Protein 5COG (pdb70)

Sequence (337 aa):
EYTSKKELKEEIEKKYEKYDAEFETISESQKDEKVETVDRTPSENLSYQLGWVNLLLEWEAKEIAGYNVETPAPGYKWNNLGGLYQSFYKKYGIYSIKEQRAKLREAVNEVYKWISTLSDDELFQAGNRKWATTKAMWPVYKWIHINTVAPFTNNFRGKIRKWKRLVPEREYTSKKELKEEIEKKYEKYDAEFETISESQKDEKVETVDRTPSENLSYQLGWVNLLLEWEAKEIAGYNVETPAPGYKWNNLGGLYQSFYKKYGIYSIKEQRAKLREAVNEVYKWISTLSDDELFQAGNRKWATTKAMWPVYKWIHINTVAPFTNNFRGKIRKWKRLVPE

Foldseek 3Di:
DDDDLVRLLVLLVVLQVLLLVLCPPPDLVQQAPDFPPQPGGNLLLLLQLLLLLVQLVVQVVQVVVPHDQDPPHVVDDPVPVVVSSVVSCVVRVVDTSVRSSVSSVVSSVVVSVVSVPDDPCQQQFPPNTPVQPVPPGDHNSVSVCVSGNVSSNVVSVSSVVCVVGPDD/DDDDDLVRLLVLLCVLQVLLLVLCPPPDLVQQAPDFPPQPGGVLLLLLLLLLLLVLLVVLVVQVVVPHDQDPPHVPDDPVPVVVVSVVSCVVRVVDTSVRSSVSNVVSSVVVSVVSVPDDPCQQHWPDNGPVQPVPPGDHNSVSVCVSGSVSSNVSSVSSVVCVVGDDD

Secondary structure (DSSP, 8-state):
----HHHHHHHHHHHHHHHHHGGGG--GGGTTPPPTT----HHHHHHHHHHHHHHHHHHHHHHHTT----SSBTTB-GGGHHHHHHHHHHHHTTS-HHHHHHHHHHHHHHHHHHHHHS-HHHHHSSSS-TGGGGSTT--HHHHHHHHTHHHHHHHHHHHHHHHHH---/-----HHHHHHHHHHHHHHHHHGGGG--GGGTTPPPTT--S-HHHHHHHHHHHHHHHHHHHHHHHTT----SSBTTB-TT-HHHHHHHHHHHHTTS-HHHHHHHHHHHHHHHHHHHHHS-HHHHHSSSS-GGGGGSTT--HHHHHHHHTHHHHHHHHHHHHHHHHH---

Radius of gyration: 25.02 Å; Cα contacts (8 Å, |Δi|>4): 366; chains: 2; bounding box: 61×53×61 Å

B-factor: mean 25.14, std 12.14, range [8.67, 80.31]

CATH classification: 1.20.120.450

Nearest PDB structures (foldseek):
  5cog-assembly1_A  TM=1.006E+00  e=5.011E-26  Saccharomyces cerevisiae
  5com-assembly2_B  TM=9.803E-01  e=7.498E-17  Clostridioides difficile 630
  4n6c-assembly2_B  TM=9.756E-01  e=3.715E-16  Streptococcus pneumoniae CDC1873-00
  5civ-assembly1_A  TM=9.748E-01  e=2.536E-15  Paenibacillus dendritiformis
  5cqv-assembly1_B  TM=8.056E-01  e=5.753E-11  Streptococcus agalactiae 2603V/R

Organism: Saccharomyces cerevisiae (strain ATCC 204508 / S288c) (NCBI:txid559292)

Structure (mmCIF, N/CA/C/O backbone):
data_5COG
#
_entry.id   5COG
#
_cell.length_a   146.570
_cell.length_b   38.690
_cell.length_c   67.100
_cell.angle_alpha   90.00
_cell.angle_beta   108.59
_cell.angle_gamma   90.00
#
_symmetry.space_group_name_H-M   'C 1 2 1'
#
loop_
_entity.id
_entity.type
_entity.pdbx_description
1 polymer IRC4
2 non-polymer 'PHOSPHATE ION'
3 non-polymer 'CHLORIDE ION'
4 non-polymer 'POTASSIUM ION'
5 water water
#
loop_
_atom_site.group_PDB
_atom_site.id
_atom_site.type_symbol
_atom_site.label_atom_id
_atom_site.label_alt_id
_atom_site.label_comp_id
_atom_site.label_asym_id
_atom_site.label_entity_id
_atom_site.label_seq_id
_atom_site.pdbx_PDB_ins_code
_atom_site.Cartn_x
_atom_site.Cartn_y
_atom_site.Cartn_z
_atom_site.occupancy
_atom_site.B_iso_or_equiv
_atom_site.auth_seq_id
_atom_site.auth_comp_id
_atom_site.auth_asym_id
_atom_site.auth_atom_id
_atom_site.pdbx_PDB_model_num
ATOM 1 N N . GLU A 1 15 ? 162.737 0.124 19.106 1.00 36.65 3 GLU A N 1
ATOM 2 C CA . GLU A 1 15 ? 163.748 0.955 19.761 1.00 38.16 3 GLU A CA 1
ATOM 3 C C . GLU A 1 15 ? 163.647 0.900 21.293 1.00 31.29 3 GLU A C 1
ATOM 4 O O . GLU A 1 15 ? 162.642 1.296 21.878 1.00 32.20 3 GLU A O 1
ATOM 10 N N . TYR A 1 16 ? 164.700 0.401 21.939 1.00 27.70 4 TYR A N 1
ATOM 11 C CA . TYR A 1 16 ? 164.738 0.326 23.398 1.00 22.87 4 TYR A CA 1
ATOM 12 C C . TYR A 1 16 ? 166.046 0.883 23.959 1.00 30.74 4 TYR A C 1
ATOM 13 O O . TYR A 1 16 ? 167.116 0.607 23.424 1.00 39.62 4 TYR A O 1
ATOM 22 N N . THR A 1 17 ? 165.952 1.649 25.043 1.00 35.65 5 THR A N 1
ATOM 23 C CA . THR A 1 17 ? 167.123 2.299 25.638 1.00 36.78 5 THR A CA 1
ATOM 24 C C . THR A 1 17 ? 167.634 1.591 26.895 1.00 37.88 5 THR A C 1
ATOM 25 O O . THR A 1 17 ? 168.785 1.786 27.297 1.00 38.17 5 THR A O 1
ATOM 29 N N . SER A 1 18 ? 166.787 0.778 27.521 1.00 23.73 6 SER A N 1
ATOM 30 C CA . SER A 1 18 ? 167.152 0.147 28.789 1.00 17.51 6 SER A CA 1
ATOM 31 C C . SER A 1 18 ? 166.457 -1.184 29.045 1.00 18.17 6 SER A C 1
ATOM 32 O O . SER A 1 18 ? 165.422 -1.481 28.439 1.00 19.82 6 SER A O 1
ATOM 35 N N . LYS A 1 19 ? 167.026 -1.982 29.950 1.00 21.86 7 LYS A N 1
ATOM 36 C CA . LYS A 1 19 ? 166.397 -3.244 30.352 1.00 19.58 7 LYS A CA 1
ATOM 37 C C . LYS A 1 19 ? 165.012 -3.000 30.925 1.00 20.65 7 LYS A C 1
ATOM 38 O O . LYS A 1 19 ? 164.060 -3.731 30.633 1.00 16.86 7 LYS A O 1
ATOM 44 N N . LYS A 1 20 ? 164.905 -1.973 31.758 1.00 18.97 8 LYS A N 1
ATOM 45 C CA . LYS A 1 20 ? 163.625 -1.640 32.377 1.00 19.42 8 LYS A CA 1
ATOM 46 C C . LYS A 1 20 ? 162.550 -1.337 31.333 1.00 25.16 8 LYS A C 1
ATOM 47 O O . LYS A 1 20 ? 161.420 -1.801 31.445 1.00 22.55 8 LYS A O 1
ATOM 53 N N . GLU A 1 21 ? 162.921 -0.580 30.308 1.00 21.90 9 GLU A N 1
ATOM 54 C CA . GLU A 1 21 ? 161.997 -0.208 29.244 1.00 19.16 9 GLU A CA 1
ATOM 55 C C . GLU A 1 21 ? 161.491 -1.428 28.482 1.00 17.12 9 GLU A C 1
ATOM 56 O O . GLU A 1 21 ? 160.305 -1.522 28.153 1.00 17.43 9 GLU A O 1
ATOM 62 N N . LEU A 1 22 ? 162.400 -2.356 28.204 1.00 16.33 10 LEU A N 1
ATOM 63 C CA . LEU A 1 22 ? 162.063 -3.577 27.477 1.00 15.00 10 LEU A CA 1
ATOM 64 C C . LEU A 1 22 ? 161.191 -4.477 28.323 1.00 17.54 10 LEU A C 1
ATOM 65 O O . LEU A 1 22 ? 160.170 -4.961 27.849 1.00 14.94 10 LEU A O 1
ATOM 70 N N . LYS A 1 23 ? 161.599 -4.705 29.568 1.00 19.85 11 LYS A N 1
ATOM 71 C CA . LYS A 1 23 ? 160.826 -5.556 30.472 1.00 19.95 11 LYS A CA 1
ATOM 72 C C . LYS A 1 23 ? 159.413 -5.005 30.664 1.00 18.32 11 LYS A C 1
ATOM 73 O O . LYS A 1 23 ? 158.435 -5.754 30.610 1.00 21.04 11 LYS A O 1
ATOM 79 N N . GLU A 1 24 ? 159.299 -3.695 30.850 1.00 17.41 12 GLU A N 1
ATOM 80 C CA . GLU A 1 24 ? 157.987 -3.092 31.070 1.00 18.14 12 GLU A CA 1
ATOM 81 C C . GLU A 1 24 ? 157.074 -3.205 29.842 1.00 20.72 12 GLU A C 1
ATOM 82 O O . GLU A 1 24 ? 155.856 -3.377 29.973 1.00 19.25 12 GLU A O 1
ATOM 88 N N . GLU A 1 25 ? 157.654 -3.115 28.649 1.00 15.42 13 GLU A N 1
ATOM 89 C CA . GLU A 1 25 ? 156.843 -3.210 27.441 1.00 15.33 13 GLU A CA 1
ATOM 90 C C . GLU A 1 25 ? 156.387 -4.654 27.238 1.00 16.91 13 GLU A C 1
ATOM 91 O O . GLU A 1 25 ? 155.248 -4.902 26.883 1.00 17.16 13 GLU A O 1
ATOM 97 N N . ILE A 1 26 ? 157.273 -5.607 27.488 1.00 17.90 14 ILE A N 1
ATOM 98 C CA . ILE A 1 26 ? 156.879 -7.007 27.435 1.00 13.85 14 ILE A CA 1
ATOM 99 C C . ILE A 1 26 ? 155.723 -7.282 28.392 1.00 14.11 14 ILE A C 1
ATOM 100 O O . ILE A 1 26 ? 154.708 -7.874 28.015 1.00 15.84 14 ILE A O 1
ATOM 105 N N . GLU A 1 27 ? 155.881 -6.847 29.633 1.00 14.64 15 GLU A N 1
ATOM 106 C CA . GLU A 1 27 ? 154.864 -7.076 30.649 1.00 14.97 15 GLU A CA 1
ATOM 107 C C . GLU A 1 27 ? 153.534 -6.430 30.254 1.00 19.24 15 GLU A C 1
ATOM 108 O O . GLU A 1 27 ? 152.466 -7.029 30.411 1.00 17.51 15 GLU A O 1
ATOM 114 N N . LYS A 1 28 ? 153.609 -5.207 29.743 1.00 18.01 16 LYS A N 1
ATOM 115 C CA . LYS A 1 28 ? 152.415 -4.484 29.335 1.00 15.41 16 LYS A CA 1
ATOM 116 C C . LYS A 1 28 ? 151.658 -5.255 28.259 1.00 15.95 16 LYS A C 1
ATOM 117 O O . LYS A 1 28 ? 150.448 -5.476 28.375 1.00 17.66 16 LYS A O 1
ATOM 123 N N . LYS A 1 29 ? 152.373 -5.683 27.220 1.00 14.35 17 LYS A N 1
ATOM 124 C CA . LYS A 1 29 ? 151.726 -6.394 26.128 1.00 19.06 17 LYS A CA 1
ATOM 125 C C . LYS A 1 29 ? 151.365 -7.822 26.536 1.00 15.87 17 LYS A C 1
ATOM 126 O O . LYS A 1 29 ? 150.308 -8.314 26.159 1.00 13.62 17 LYS A O 1
ATOM 132 N N . TYR A 1 30 ? 152.223 -8.490 27.313 1.00 13.64 18 TYR A N 1
ATOM 133 C CA . TYR A 1 30 ? 151.899 -9.852 27.741 1.00 14.26 18 TYR A CA 1
ATOM 134 C C . TYR A 1 30 ? 150.612 -9.887 28.596 1.00 13.90 18 TYR A C 1
ATOM 135 O O . TYR A 1 30 ? 149.697 -10.699 28.360 1.00 13.74 18 TYR A O 1
ATOM 144 N N . GLU A 1 31 ? 150.494 -8.986 29.566 1.00 15.15 19 GLU A N 1
ATOM 145 C CA . GLU A 1 31 ? 149.344 -9.062 30.463 1.00 15.48 19 GLU A CA 1
ATOM 146 C C . GLU A 1 31 ? 148.041 -8.765 29.712 1.00 15.92 19 GLU A C 1
ATOM 147 O O . GLU A 1 31 ? 147.001 -9.353 30.014 1.00 17.87 19 GLU A O 1
ATOM 153 N N . LYS A 1 32 ? 148.095 -7.884 28.715 1.00 15.50 20 LYS A N 1
ATOM 154 C CA . LYS A 1 32 ? 146.886 -7.589 27.947 1.00 14.63 20 LYS A CA 1
ATOM 155 C C . LYS A 1 32 ? 146.479 -8.801 27.131 1.00 18.32 20 LYS A C 1
ATOM 156 O O . LYS A 1 32 ? 145.288 -9.064 26.933 1.00 16.17 20 LYS A O 1
ATOM 162 N N . TYR A 1 33 ? 147.476 -9.553 26.682 1.00 13.64 21 TYR A N 1
ATOM 163 C CA . TYR A 1 33 ? 147.254 -10.733 25.862 1.00 15.42 21 TYR A CA 1
ATOM 164 C C . TYR A 1 33 ? 146.659 -11.858 26.693 1.00 13.28 21 TYR A C 1
ATOM 165 O O . TYR A 1 33 ? 145.601 -12.416 26.351 1.00 13.95 21 TYR A O 1
ATOM 174 N N . ASP A 1 34 ? 147.332 -12.188 27.790 1.00 13.54 22 ASP A N 1
ATOM 175 C CA . ASP A 1 34 ? 146.883 -13.272 28.651 1.00 18.16 22 ASP A CA 1
ATOM 176 C C . ASP A 1 34 ? 145.478 -13.024 29.202 1.00 15.68 22 ASP A C 1
ATOM 177 O O . ASP A 1 34 ? 144.669 -13.956 29.325 1.00 16.24 22 ASP A O 1
ATOM 182 N N . ALA A 1 35 ? 145.183 -11.763 29.514 1.00 14.61 23 ALA A N 1
ATOM 183 C CA . ALA A 1 35 ? 143.900 -11.409 30.124 1.00 16.99 23 ALA A CA 1
ATOM 184 C C . ALA A 1 35 ? 142.722 -11.772 29.221 1.00 18.48 23 ALA A C 1
ATOM 185 O O . ALA A 1 35 ? 141.635 -12.048 29.709 1.00 19.73 23 ALA A O 1
ATOM 187 N N . GLU A 1 36 ? 142.946 -11.794 27.911 1.00 17.41 24 GLU A N 1
ATOM 188 C CA . GLU A 1 36 ? 141.862 -12.108 26.979 1.00 14.15 24 GLU A CA 1
ATOM 189 C C . GLU A 1 36 ? 141.360 -13.547 27.123 1.00 14.08 24 GLU A C 1
ATOM 190 O O . GLU A 1 36 ? 140.251 -13.873 26.698 1.00 15.83 24 GLU A O 1
ATOM 196 N N . PHE A 1 37 ? 142.175 -14.424 27.700 1.00 14.71 25 PHE A N 1
ATOM 197 C CA . PHE A 1 37 ? 141.789 -15.828 27.777 1.00 13.96 25 PHE A CA 1
ATOM 198 C C . PHE A 1 37 ? 140.920 -16.156 28.991 1.00 19.77 25 PHE A C 1
ATOM 199 O O . PHE A 1 37 ? 140.420 -17.279 29.122 1.00 20.22 25 PHE A O 1
ATOM 207 N N . GLU A 1 38 ? 140.724 -15.182 29.872 1.00 22.07 26 GLU A N 1
ATOM 208 C CA . GLU A 1 38 ? 139.996 -15.414 31.117 1.00 23.97 26 GLU A CA 1
ATOM 209 C C . GLU A 1 38 ? 138.528 -15.811 30.881 1.00 25.18 26 GLU A C 1
ATOM 210 O O . GLU A 1 38 ? 137.961 -16.589 31.645 1.00 26.13 26 GLU A O 1
ATOM 216 N N . THR A 1 39 ? 137.931 -15.291 29.813 1.00 19.78 27 THR A N 1
ATOM 217 C CA . THR A 1 39 ? 136.510 -15.527 29.530 1.00 20.07 27 THR A CA 1
ATOM 218 C C . THR A 1 39 ? 136.275 -16.650 28.522 1.00 24.79 27 THR A C 1
ATOM 219 O O . THR A 1 39 ? 135.130 -16.924 28.136 1.00 24.63 27 THR A O 1
ATOM 223 N N . ILE A 1 40 ? 137.350 -17.289 28.085 1.00 23.72 28 ILE A N 1
ATOM 224 C CA . ILE A 1 40 ? 137.259 -18.354 27.099 1.00 21.76 28 ILE A CA 1
ATOM 225 C C . ILE A 1 40 ? 137.037 -19.698 27.779 1.00 24.81 28 ILE A C 1
ATOM 226 O O . ILE A 1 40 ? 137.776 -20.069 28.690 1.00 26.06 28 ILE A O 1
ATOM 231 N N . SER A 1 41 ? 136.015 -20.422 27.328 1.00 23.89 29 SER A N 1
ATOM 232 C CA . SER A 1 41 ? 135.703 -21.726 27.898 1.00 27.76 29 SER A CA 1
ATOM 233 C C . SER A 1 41 ? 136.702 -22.764 27.419 1.00 25.20 29 SER A C 1
ATOM 234 O O . SER A 1 41 ? 137.086 -22.761 26.246 1.00 25.80 29 SER A O 1
ATOM 237 N N . GLU A 1 42 ? 137.109 -23.654 28.328 1.00 24.44 30 GLU A N 1
ATOM 238 C CA . GLU A 1 42 ? 137.942 -24.789 27.974 1.00 22.47 30 GLU A CA 1
ATOM 239 C C . GLU A 1 42 ? 137.291 -25.631 26.888 1.00 25.55 30 GLU A C 1
ATOM 240 O O . GLU A 1 42 ? 137.984 -26.195 26.037 1.00 24.85 30 GLU A O 1
ATOM 246 N N . SER A 1 43 ? 135.960 -25.707 26.916 1.00 23.75 31 SER A N 1
ATOM 247 C CA . SER A 1 43 ? 135.222 -26.514 25.954 1.00 24.99 31 SER A CA 1
ATOM 248 C C . SER A 1 43 ? 135.354 -25.975 24.527 1.00 22.94 31 SER A C 1
ATOM 249 O O . SER A 1 43 ? 135.089 -26.694 23.564 1.00 28.13 31 SER A O 1
ATOM 252 N N . GLN A 1 44 ? 135.760 -24.715 24.387 1.00 21.56 32 GLN A N 1
ATOM 253 C CA . GLN A 1 44 ? 135.829 -24.102 23.066 1.00 22.71 32 GLN A CA 1
ATOM 254 C C . GLN A 1 44 ? 137.264 -23.855 22.603 1.00 23.62 32 GLN A C 1
ATOM 255 O O . GLN A 1 44 ? 137.501 -23.183 21.598 1.00 21.87 32 GLN A O 1
ATOM 261 N N . LYS A 1 45 ? 138.225 -24.437 23.311 1.00 22.52 33 LYS A N 1
ATOM 262 C CA . LYS A 1 45 ? 139.626 -24.113 23.075 1.00 19.85 33 LYS A CA 1
ATOM 263 C C . LYS A 1 45 ? 140.142 -24.539 21.698 1.00 16.68 33 LYS A C 1
ATOM 264 O O . LYS A 1 45 ? 141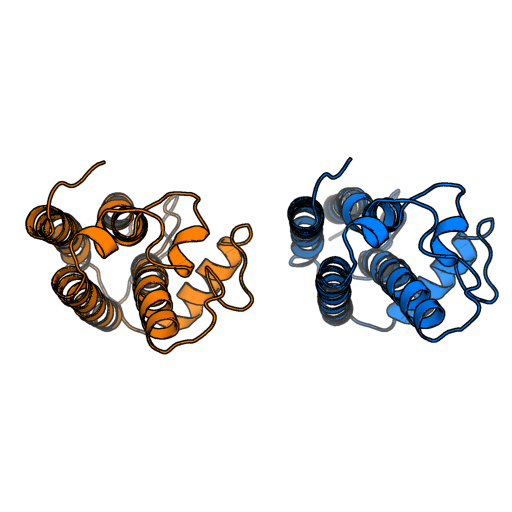.176 -24.061 21.249 1.00 18.52 33 LYS A O 1
ATOM 270 N N . ASP A 1 46 ? 139.434 -25.451 21.041 1.00 20.19 34 ASP A N 1
ATOM 271 C CA . ASP A 1 46 ? 139.879 -25.960 19.753 1.00 16.36 34 ASP A CA 1
ATOM 272 C C . ASP A 1 46 ? 138.962 -25.560 18.589 1.00 18.27 34 ASP A C 1
ATOM 273 O O . ASP A 1 46 ? 139.097 -26.075 17.477 1.00 18.53 34 ASP A O 1
ATOM 278 N N . GLU A 1 47 ? 138.048 -24.619 18.826 1.00 17.01 35 GLU A N 1
ATOM 279 C CA . GLU A 1 47 ? 137.110 -24.245 17.777 1.00 17.55 35 GLU A CA 1
ATOM 280 C C . GLU A 1 47 ? 137.810 -23.419 16.713 1.00 18.86 35 GLU A C 1
ATOM 281 O O . GLU A 1 47 ? 138.442 -22.408 17.022 1.00 16.89 35 GLU A O 1
ATOM 287 N N . LYS A 1 48 ? 137.706 -23.854 15.462 1.00 20.65 36 LYS A N 1
ATOM 288 C CA . LYS A 1 48 ? 138.222 -23.069 14.345 1.00 16.99 36 LYS A CA 1
ATOM 289 C C . LYS A 1 48 ? 137.126 -22.135 13.798 1.00 17.41 36 LYS A C 1
ATOM 290 O O . LYS A 1 48 ? 136.081 -22.581 13.295 1.00 18.26 36 LYS A O 1
ATOM 296 N N . VAL A 1 49 ? 137.385 -20.836 13.905 1.00 16.83 37 VAL A N 1
ATOM 297 C CA . VAL A 1 49 ? 136.414 -19.817 13.539 1.00 20.25 37 VAL A CA 1
ATOM 298 C C . VAL A 1 49 ? 136.783 -19.224 12.176 1.00 18.78 37 VAL A C 1
ATOM 299 O O . VAL A 1 49 ? 137.965 -19.069 11.867 1.00 16.44 37 VAL A O 1
ATOM 303 N N . GLU A 1 50 ? 135.769 -18.929 11.358 1.00 23.25 38 GLU A N 1
ATOM 304 C CA . GLU A 1 50 ? 135.974 -18.445 9.991 1.00 22.07 38 GLU A CA 1
ATOM 305 C C . GLU A 1 50 ? 136.823 -17.160 9.899 1.00 16.84 38 GLU A C 1
ATOM 306 O O . GLU A 1 50 ? 136.534 -16.148 10.548 1.00 22.75 38 GLU A O 1
ATOM 312 N N . THR A 1 51 ? 137.863 -17.241 9.067 1.00 16.42 39 THR A N 1
ATOM 313 C CA . THR A 1 51 ? 138.868 -16.191 8.804 1.00 20.26 39 THR A CA 1
ATOM 314 C C . THR A 1 51 ? 139.825 -15.927 9.965 1.00 25.89 39 THR A C 1
ATOM 315 O O . THR A 1 51 ? 140.658 -15.041 9.867 1.00 19.05 39 THR A O 1
ATOM 319 N N . VAL A 1 52 ? 139.705 -16.671 11.058 1.00 14.73 40 VAL A N 1
ATOM 320 C CA . VAL A 1 52 ? 140.671 -16.563 12.152 1.00 13.92 40 VAL A CA 1
ATOM 321 C C . VAL A 1 52 ? 141.583 -17.774 12.089 1.00 15.64 40 VAL A C 1
ATOM 322 O O . VAL A 1 52 ? 141.121 -18.900 12.261 1.00 16.67 40 VAL A O 1
ATOM 326 N N . ASP A 1 53 ? 142.873 -17.554 11.829 1.00 17.06 41 ASP A N 1
ATOM 327 C CA . ASP A 1 53 ? 143.773 -18.662 11.472 1.00 18.34 41 ASP A CA 1
ATOM 328 C C . ASP A 1 53 ? 144.037 -19.682 12.582 1.00 12.90 41 ASP A C 1
ATOM 329 O O . ASP A 1 53 ? 144.286 -20.832 12.279 1.00 16.38 41 ASP A O 1
ATOM 334 N N . ARG A 1 54 ? 143.946 -19.267 13.843 1.00 15.05 42 ARG A N 1
ATOM 335 C CA . ARG A 1 54 ? 144.217 -20.156 14.966 1.00 14.99 42 ARG A CA 1
ATOM 336 C C . ARG A 1 54 ? 143.092 -20.194 16.002 1.00 14.22 42 ARG A C 1
ATOM 337 O O . ARG A 1 54 ? 142.368 -19.218 16.201 1.00 17.49 42 ARG A O 1
ATOM 345 N N . THR A 1 55 ? 142.968 -21.346 16.646 1.00 13.38 43 THR A N 1
ATOM 346 C CA . THR A 1 55 ? 142.147 -21.537 17.831 1.00 18.28 43 THR A CA 1
ATOM 347 C C . THR A 1 55 ? 142.822 -20.889 19.032 1.00 13.47 43 THR A C 1
ATOM 348 O O . THR A 1 55 ? 144.011 -20.569 18.960 1.00 15.25 43 THR A O 1
ATOM 352 N N . PRO A 1 56 ? 142.089 -20.725 20.149 1.00 14.29 44 PRO A N 1
ATOM 353 C CA . PRO A 1 56 ? 142.734 -20.255 21.380 1.00 15.19 44 PRO A CA 1
ATOM 354 C C . PRO A 1 56 ? 143.909 -21.137 21.807 1.00 14.12 44 PRO A C 1
ATOM 355 O O . PRO A 1 56 ? 144.963 -20.599 22.156 1.00 14.27 44 PRO A O 1
ATOM 359 N N . SER A 1 57 ? 143.735 -22.455 21.779 1.00 14.05 45 SER A N 1
ATOM 360 C CA . SER A 1 57 ? 144.820 -23.370 22.130 1.00 15.07 45 SER A CA 1
ATOM 361 C C . SER A 1 57 ? 146.023 -23.227 21.191 1.00 13.95 45 SER A C 1
ATOM 362 O O . SER A 1 57 ? 147.170 -23.202 21.645 1.00 15.83 45 SER A O 1
ATOM 365 N N . GLU A 1 58 ? 145.770 -23.129 19.885 1.00 13.08 46 GLU A N 1
ATOM 366 C CA . GLU A 1 58 ? 146.850 -22.926 18.916 1.00 14.37 46 GLU A CA 1
ATOM 367 C C . GLU A 1 58 ? 147.555 -21.585 19.103 1.00 16.72 46 GLU A C 1
ATOM 368 O O . GLU A 1 58 ? 148.755 -21.469 18.890 1.00 11.96 46 GLU A O 1
ATOM 374 N N . ASN A 1 59 ? 146.787 -20.576 19.494 1.00 11.11 47 ASN A N 1
ATOM 375 C CA . ASN A 1 59 ? 147.314 -19.237 19.730 1.00 10.50 47 ASN A CA 1
ATOM 376 C C . ASN A 1 59 ? 148.331 -19.265 20.859 1.00 12.59 47 ASN A C 1
ATOM 377 O O . ASN A 1 59 ? 149.450 -18.779 20.724 1.00 12.90 47 ASN A O 1
ATOM 382 N N . LEU A 1 60 ? 147.939 -19.859 21.976 1.00 15.35 48 LEU A N 1
ATOM 383 C CA . LEU A 1 60 ? 148.847 -20.028 23.093 1.00 15.56 48 LEU A CA 1
ATOM 384 C C . LEU A 1 60 ? 150.055 -20.908 22.750 1.00 10.16 48 LEU A C 1
ATOM 385 O O . LEU A 1 60 ? 151.176 -20.577 23.131 1.00 13.85 48 LEU A O 1
ATOM 390 N N . SER A 1 61 ? 149.829 -22.028 22.052 1.00 12.01 49 SER A N 1
ATOM 391 C CA . SER A 1 61 ? 150.923 -22.929 21.670 1.00 13.77 49 SER A CA 1
ATOM 392 C C . SER A 1 61 ? 151.977 -22.249 20.793 1.00 11.72 49 SER A C 1
ATOM 393 O O . SER A 1 61 ? 153.157 -22.579 20.850 1.00 12.53 49 SER A O 1
ATOM 396 N N . TYR A 1 62 ? 151.535 -21.315 19.967 1.00 13.97 50 TYR A N 1
ATOM 397 C CA . TYR A 1 62 ? 152.454 -20.520 19.163 1.00 16.12 50 TYR A CA 1
ATOM 398 C C . TYR A 1 62 ? 153.393 -19.690 20.036 1.00 13.31 50 TYR A C 1
ATOM 399 O O . TYR A 1 62 ? 154.583 -19.580 19.728 1.00 13.96 50 TYR A O 1
ATOM 408 N N . GLN A 1 63 ? 152.878 -19.099 21.114 1.00 11.13 51 GLN A N 1
ATOM 409 C CA . GLN A 1 63 ? 153.748 -18.268 21.972 1.00 13.08 51 GLN A CA 1
ATOM 410 C C . GLN A 1 63 ? 154.693 -19.149 22.756 1.00 15.95 51 GLN A C 1
ATOM 411 O O . GLN A 1 63 ? 155.874 -18.831 22.931 1.00 13.53 51 GLN A O 1
ATOM 417 N N . LEU A 1 64 ? 154.142 -20.239 23.270 1.00 14.01 52 LEU A N 1
ATOM 418 C CA . LEU A 1 64 ? 154.936 -21.208 24.013 1.00 15.72 52 LEU A CA 1
ATOM 419 C C . LEU A 1 64 ? 156.069 -21.714 23.153 1.00 13.61 52 LEU A C 1
ATOM 420 O O . LEU A 1 64 ? 157.198 -21.878 23.629 1.00 14.09 52 LEU A O 1
ATOM 425 N N . GLY A 1 65 ? 155.778 -21.956 21.879 1.00 12.51 53 GLY A N 1
ATOM 426 C CA . GLY A 1 65 ? 156.801 -22.398 20.946 1.00 14.90 53 GLY A CA 1
ATOM 427 C C . GLY A 1 65 ? 157.964 -21.424 20.808 1.00 9.69 53 GLY A C 1
ATOM 428 O O . GLY A 1 65 ? 159.103 -21.763 21.097 1.00 12.08 53 GLY A O 1
ATOM 429 N N . TRP A 1 66 ? 157.667 -20.202 20.376 1.00 11.19 54 TRP A N 1
ATOM 430 C CA . TRP A 1 66 ? 158.731 -19.238 20.117 1.00 12.93 54 TRP A CA 1
ATOM 431 C C . TRP A 1 66 ? 159.443 -18.747 21.361 1.00 10.98 54 TRP A C 1
ATOM 432 O O . TRP A 1 66 ? 160.664 -18.578 21.344 1.00 13.29 54 TRP A O 1
ATOM 443 N N . VAL A 1 67 ? 158.697 -18.483 22.429 1.00 12.70 55 VAL A N 1
ATOM 444 C CA . VAL A 1 67 ? 159.322 -17.957 23.638 1.00 11.00 55 VAL A CA 1
ATOM 445 C C . VAL A 1 67 ? 160.261 -19.025 24.204 1.00 11.37 55 VAL A C 1
ATOM 446 O O . VAL A 1 67 ? 161.416 -18.744 24.549 1.00 12.94 55 VAL A O 1
ATOM 450 N N . ASN A 1 68 ? 159.804 -20.264 24.254 1.00 11.63 56 ASN A N 1
ATOM 451 C CA . ASN A 1 68 ? 160.693 -21.316 24.732 1.00 13.15 56 ASN A CA 1
ATOM 452 C C . ASN A 1 68 ? 161.870 -21.590 23.792 1.00 11.68 56 ASN A C 1
ATOM 453 O O . ASN A 1 68 ? 162.953 -21.955 24.249 1.00 16.57 56 ASN A O 1
ATOM 458 N N . LEU A 1 69 ? 161.672 -21.418 22.489 1.00 14.69 57 LEU A N 1
ATOM 459 C CA . LEU A 1 69 ? 162.756 -21.599 21.523 1.00 13.71 57 LEU A CA 1
ATOM 460 C C . LEU A 1 69 ? 163.829 -20.541 21.723 1.00 11.87 57 LEU A C 1
ATOM 461 O O . LEU A 1 69 ? 165.017 -20.847 21.702 1.00 16.40 57 LEU A O 1
ATOM 466 N N . LEU A 1 70 ? 163.401 -19.290 21.899 1.00 13.08 58 LEU A N 1
ATOM 467 C CA . LEU A 1 70 ? 164.323 -18.192 22.197 1.00 12.16 58 LEU A CA 1
ATOM 468 C C . LEU A 1 70 ? 165.203 -18.527 23.405 1.00 12.34 58 LEU A C 1
ATOM 469 O O . LEU A 1 70 ? 166.444 -18.434 23.349 1.00 13.87 58 LEU A O 1
ATOM 474 N N . LEU A 1 71 ? 164.558 -18.925 24.496 1.00 13.36 59 LEU A N 1
ATOM 475 C CA . LEU A 1 71 ? 165.264 -19.280 25.719 1.00 10.15 59 LEU A CA 1
ATOM 476 C C . LEU A 1 71 ? 166.198 -20.453 25.475 1.00 12.27 59 LEU A C 1
ATOM 477 O O . LEU A 1 71 ? 167.302 -20.474 26.003 1.00 15.06 59 LEU A O 1
ATOM 482 N N . GLU A 1 72 ? 165.770 -21.410 24.650 1.00 13.57 60 GLU A N 1
ATOM 483 C CA . GLU A 1 72 ? 166.591 -22.586 24.341 1.00 15.13 60 GLU A CA 1
ATOM 484 C C . GLU A 1 72 ? 167.823 -22.255 23.480 1.00 15.17 60 GLU A C 1
ATOM 485 O O . GLU A 1 72 ? 168.879 -22.886 23.624 1.00 15.95 60 GLU A O 1
ATOM 491 N N . TRP A 1 73 ? 167.703 -21.267 22.598 1.00 15.06 61 TRP A N 1
ATOM 492 C CA . TRP A 1 73 ? 168.854 -20.816 21.814 1.00 14.18 61 TRP A CA 1
ATOM 493 C C . TRP A 1 73 ? 169.942 -20.326 22.750 1.00 18.05 61 TRP A C 1
ATOM 494 O O . TRP A 1 73 ? 171.103 -20.711 22.640 1.00 16.06 61 TRP A O 1
ATOM 505 N N . GLU A 1 74 ? 169.542 -19.473 23.684 1.00 17.79 62 GLU A N 1
ATOM 506 C CA . GLU A 1 74 ? 170.471 -18.899 24.645 1.00 13.71 62 GLU A CA 1
ATOM 507 C C . GLU A 1 74 ? 171.079 -19.993 25.516 1.00 11.33 62 GLU A C 1
ATOM 508 O O . GLU A 1 74 ? 172.298 -20.058 25.675 1.00 15.30 62 GLU A O 1
ATOM 514 N N . ALA A 1 75 ? 170.225 -20.854 26.068 1.00 13.67 63 ALA A N 1
ATOM 515 C CA . ALA A 1 75 ? 170.670 -21.970 26.904 1.00 12.53 63 ALA A CA 1
ATOM 516 C C . ALA A 1 75 ? 171.710 -22.826 26.196 1.00 13.96 63 ALA A C 1
ATOM 517 O O . ALA A 1 75 ? 172.730 -23.185 26.786 1.00 20.60 63 ALA A O 1
ATOM 519 N N . LYS A 1 76 ? 171.466 -23.165 24.936 1.00 15.47 64 LYS A N 1
ATOM 520 C CA . LYS A 1 76 ? 172.419 -24.006 24.213 1.00 14.40 64 LYS A CA 1
ATOM 521 C C . LYS A 1 76 ? 173.727 -23.261 24.003 1.00 15.72 64 LYS A C 1
ATOM 522 O O . LYS A 1 76 ? 174.817 -23.825 24.201 1.00 16.64 64 LYS A O 1
ATOM 528 N N . GLU A 1 77 ? 173.635 -21.992 23.621 1.00 13.13 65 GLU A N 1
ATOM 529 C CA . GLU A 1 77 ? 174.856 -21.275 23.268 1.00 14.49 65 GLU A CA 1
ATOM 530 C C . GLU A 1 77 ? 175.763 -21.058 24.476 1.00 14.84 65 GLU A C 1
ATOM 531 O O . GLU A 1 77 ? 176.979 -21.226 24.374 1.00 15.44 65 GLU A O 1
ATOM 537 N N . ILE A 1 78 ? 175.198 -20.689 25.621 1.00 14.83 66 ILE A N 1
ATOM 538 C CA . ILE A 1 78 ? 176.061 -20.388 26.759 1.00 18.02 66 ILE A CA 1
ATOM 539 C C . ILE A 1 78 ? 176.561 -21.683 27.413 1.00 21.90 66 ILE A C 1
ATOM 540 O O . ILE A 1 78 ? 177.505 -21.653 28.201 1.00 20.21 66 ILE A O 1
ATOM 545 N N . ALA A 1 79 ? 175.945 -22.812 27.065 1.00 13.87 67 ALA A N 1
ATOM 546 C CA . ALA A 1 79 ? 176.461 -24.130 27.469 1.00 15.65 67 ALA A CA 1
ATOM 547 C C . ALA A 1 79 ? 177.515 -24.644 26.491 1.00 19.41 67 ALA A C 1
ATOM 548 O O . ALA A 1 79 ? 178.092 -25.716 26.694 1.00 21.67 67 ALA A O 1
ATOM 550 N N . GLY A 1 80 ? 177.760 -23.881 25.428 1.00 20.81 68 GLY A N 1
ATOM 551 C CA . GLY A 1 80 ? 178.797 -24.219 24.465 1.00 19.60 68 GLY A CA 1
ATOM 552 C C . GLY A 1 80 ? 178.350 -25.054 23.271 1.00 27.69 68 GLY A C 1
ATOM 553 O O . GLY A 1 80 ? 179.186 -25.577 22.537 1.00 28.72 68 GLY A O 1
ATOM 554 N N . TYR A 1 81 ? 177.038 -25.167 23.064 1.00 22.86 69 TYR A N 1
ATOM 555 C CA . TYR A 1 81 ? 176.503 -25.974 21.969 1.00 20.49 69 TYR A CA 1
ATOM 556 C C . TYR A 1 81 ? 176.249 -25.160 20.716 1.00 25.43 69 TYR A C 1
ATOM 557 O O . TYR A 1 81 ? 175.950 -23.974 20.794 1.00 23.32 69 TYR A O 1
ATOM 566 N N . ASN A 1 82 ? 176.358 -25.812 19.563 1.00 19.49 70 ASN A N 1
ATOM 567 C CA . ASN A 1 82 ? 175.875 -25.231 18.319 1.00 24.46 70 ASN A CA 1
ATOM 568 C C . ASN A 1 82 ? 174.379 -24.999 18.403 1.00 25.01 70 ASN A C 1
ATOM 569 O O . ASN A 1 82 ? 173.644 -25.828 18.949 1.00 25.83 70 ASN A O 1
ATOM 574 N N . VAL A 1 83 ? 173.923 -23.875 17.869 1.00 21.36 71 VAL A N 1
ATOM 575 C CA . VAL A 1 83 ? 172.495 -23.583 17.873 1.00 15.61 71 VAL A CA 1
ATOM 576 C C . VAL A 1 83 ? 171.951 -23.579 16.460 1.00 24.24 71 VAL A C 1
ATOM 577 O O . VAL A 1 83 ? 172.182 -22.635 15.706 1.00 29.86 71 VAL A O 1
ATOM 581 N N . GLU A 1 84 ? 171.232 -24.639 16.098 1.00 24.54 72 GLU A N 1
ATOM 582 C CA . GLU A 1 84 ? 170.535 -24.658 14.824 1.00 26.36 72 GLU A CA 1
ATOM 583 C C . GLU A 1 84 ? 169.232 -23.891 14.974 1.00 29.45 72 GLU A C 1
ATOM 584 O O . GLU A 1 84 ? 168.369 -24.273 15.762 1.00 29.56 72 GLU A O 1
ATOM 590 N N . THR A 1 85 ? 169.110 -22.791 14.237 1.00 24.76 73 THR A N 1
ATOM 591 C CA . THR A 1 85 ? 167.905 -21.978 14.273 1.00 25.93 73 THR A CA 1
ATOM 592 C C . THR A 1 85 ? 167.079 -22.235 13.025 1.00 25.44 73 THR A C 1
ATOM 593 O O . THR A 1 85 ? 167.642 -22.484 11.960 1.00 24.57 73 THR A O 1
ATOM 597 N N . PRO A 1 86 ? 165.737 -22.195 13.152 1.00 23.59 74 PRO A N 1
ATOM 598 C CA . PRO A 1 86 ? 164.985 -21.966 14.396 1.00 25.82 74 PRO A CA 1
ATOM 599 C C . PRO A 1 86 ? 165.065 -23.142 15.369 1.00 20.55 74 PRO A C 1
ATOM 600 O O . PRO A 1 86 ? 165.014 -22.957 16.587 1.00 24.23 74 PRO A O 1
ATOM 604 N N . ALA A 1 87 ? 165.207 -24.342 14.819 1.00 19.49 75 ALA A N 1
ATOM 605 C CA . ALA A 1 87 ? 165.282 -25.549 15.623 1.00 22.01 75 ALA A CA 1
ATOM 606 C C . ALA A 1 87 ? 165.914 -26.666 14.806 1.00 24.32 75 ALA A C 1
ATOM 607 O O . ALA A 1 87 ? 165.840 -26.651 13.580 1.00 28.50 75 ALA A O 1
ATOM 609 N N . PRO A 1 88 ? 166.556 -27.631 15.478 1.00 28.89 76 PRO A N 1
ATOM 610 C CA . PRO A 1 88 ? 167.098 -28.771 14.736 1.00 32.77 76 PRO A CA 1
ATOM 611 C C . PRO A 1 88 ? 166.007 -29.473 13.935 1.00 29.87 76 PRO A C 1
ATOM 612 O O . PRO A 1 88 ? 164.929 -29.747 14.463 1.00 33.69 76 PRO A O 1
ATOM 616 N N . GLY A 1 89 ? 166.276 -29.723 12.659 1.00 32.79 77 GLY A N 1
ATOM 617 C CA . GLY A 1 89 ? 165.314 -30.386 11.796 1.00 39.40 77 GLY A CA 1
ATOM 618 C C . GLY A 1 89 ? 164.335 -29.428 11.147 1.00 38.08 77 GLY A C 1
ATOM 619 O O . GLY A 1 89 ? 163.554 -29.820 10.279 1.00 39.84 77 GLY A O 1
ATOM 620 N N . TYR A 1 90 ? 164.368 -28.166 11.564 1.00 31.58 78 TYR A N 1
ATOM 621 C CA . TYR A 1 90 ? 163.462 -27.172 11.004 1.00 31.04 78 TYR A CA 1
ATOM 622 C C . TYR A 1 90 ? 164.238 -26.000 10.420 1.00 32.22 78 TYR A C 1
ATOM 623 O O . TYR A 1 90 ? 165.338 -25.685 10.863 1.00 37.78 78 TYR A O 1
ATOM 632 N N . LYS A 1 91 ? 163.650 -25.356 9.422 1.00 35.93 79 LYS A N 1
ATOM 633 C CA . LYS A 1 91 ? 164.326 -24.294 8.694 1.00 32.61 79 LYS A CA 1
ATOM 634 C C . LYS A 1 91 ? 163.470 -23.035 8.617 1.00 31.63 79 LYS A C 1
ATOM 635 O O . LYS A 1 91 ? 162.248 -23.091 8.752 1.00 29.13 79 LYS A O 1
ATOM 641 N N . TRP A 1 92 ? 164.122 -21.898 8.399 1.00 36.85 80 TRP A N 1
ATOM 642 C CA . TRP A 1 92 ? 163.434 -20.609 8.382 1.00 34.20 80 TRP A CA 1
ATOM 643 C C . TRP A 1 92 ? 162.460 -20.467 7.213 1.00 36.08 80 TRP A C 1
ATOM 644 O O . TRP A 1 92 ? 161.514 -19.682 7.286 1.00 32.46 80 TRP A O 1
ATOM 655 N N . ASN A 1 93 ? 162.681 -21.232 6.145 1.00 37.78 81 ASN A N 1
ATOM 656 C CA . ASN A 1 93 ? 161.781 -21.181 4.993 1.00 38.71 81 ASN A CA 1
ATOM 657 C C . ASN A 1 93 ? 160.587 -22.119 5.156 1.00 40.18 81 ASN A C 1
ATOM 658 O O . ASN A 1 93 ? 159.737 -22.215 4.272 1.00 42.24 81 ASN A O 1
ATOM 663 N N . ASN A 1 94 ? 160.527 -22.803 6.294 1.00 42.77 82 ASN A N 1
ATOM 664 C CA . ASN A 1 94 ? 159.438 -23.733 6.578 1.00 44.76 82 ASN A CA 1
ATOM 665 C C . ASN A 1 94 ? 158.911 -23.556 8.003 1.00 45.10 82 ASN A C 1
ATOM 666 O O . ASN A 1 94 ? 158.773 -24.522 8.756 1.00 40.39 82 ASN A O 1
ATOM 671 N N . LEU A 1 95 ? 158.616 -22.314 8.371 1.00 40.14 83 LEU A N 1
ATOM 672 C CA . LEU A 1 95 ? 158.106 -22.024 9.705 1.00 33.58 83 LEU A CA 1
ATOM 673 C C . LEU A 1 95 ? 156.757 -22.697 9.951 1.00 32.62 83 LEU A C 1
ATOM 674 O O . LEU A 1 95 ? 156.389 -22.960 11.095 1.00 31.70 83 LEU A O 1
ATOM 679 N N . GLY A 1 96 ? 156.023 -22.976 8.875 1.00 36.12 84 GLY A N 1
ATOM 680 C CA . GLY A 1 96 ? 154.764 -23.693 8.975 1.00 31.53 84 GLY A CA 1
ATOM 681 C C . GLY A 1 96 ? 154.933 -25.067 9.598 1.00 31.49 84 GLY A C 1
ATOM 682 O O . GLY A 1 96 ? 154.126 -25.492 10.431 1.00 28.68 84 GLY A O 1
ATOM 683 N N . GLY A 1 97 ? 155.987 -25.763 9.189 1.00 29.66 85 GLY A N 1
ATOM 684 C CA . GLY A 1 97 ? 156.352 -27.035 9.792 1.00 32.33 85 GLY A CA 1
ATOM 685 C C . GLY A 1 97 ? 156.765 -26.859 11.243 1.00 29.62 85 GLY A C 1
ATOM 686 O O . GLY A 1 97 ? 156.432 -27.680 12.098 1.00 29.05 85 GLY A O 1
ATOM 687 N N . LEU A 1 98 ? 157.497 -25.783 11.521 1.00 28.10 86 LEU A N 1
ATOM 688 C CA . LEU A 1 98 ? 157.879 -25.470 12.890 1.00 21.94 86 LEU A CA 1
ATOM 689 C C . LEU A 1 98 ? 156.645 -25.221 13.747 1.00 27.24 86 LEU A C 1
ATOM 690 O O . LEU A 1 98 ? 156.546 -25.725 14.870 1.00 25.34 86 LEU A O 1
ATOM 695 N N . TYR A 1 99 ? 155.697 -24.452 13.211 1.00 27.63 87 TYR A N 1
ATOM 696 C CA . TYR A 1 99 ? 154.481 -24.131 13.952 1.00 28.10 87 TYR A CA 1
ATOM 697 C C . TYR A 1 99 ? 153.736 -25.422 14.246 1.00 23.80 87 TYR A C 1
ATOM 698 O O . TYR A 1 99 ? 153.242 -25.624 15.351 1.00 28.92 87 TYR A O 1
ATOM 707 N N . GLN A 1 100 ? 153.686 -26.308 13.257 1.00 29.53 88 GLN A N 1
ATOM 708 C CA . GLN A 1 100 ? 153.020 -27.593 13.420 1.00 31.73 88 GLN A CA 1
ATOM 709 C C . GLN A 1 100 ? 153.644 -28.352 14.588 1.00 25.12 88 GLN A C 1
ATOM 710 O O . GLN A 1 100 ? 152.938 -28.998 15.357 1.00 30.30 88 GLN A O 1
ATOM 716 N N . SER A 1 101 ? 154.964 -28.245 14.739 1.00 33.52 89 SER A N 1
ATOM 717 C CA . SER A 1 101 ? 155.653 -28.882 15.862 1.00 28.15 89 SER A CA 1
ATOM 718 C C . SER A 1 101 ? 155.278 -28.202 17.179 1.00 28.43 89 SER A C 1
ATOM 719 O O . SER A 1 101 ? 155.179 -28.862 18.213 1.00 24.26 89 SER A O 1
ATOM 722 N N . PHE A 1 102 ? 155.080 -26.883 17.137 1.00 21.89 90 PHE A N 1
ATOM 723 C CA . PHE A 1 102 ? 154.548 -26.162 18.289 1.00 20.83 90 PHE A CA 1
ATOM 724 C C . PHE A 1 102 ? 153.148 -26.662 18.683 1.00 21.58 90 PHE A C 1
ATOM 725 O O . PHE A 1 102 ? 152.880 -26.926 19.856 1.00 21.51 90 PHE A O 1
ATOM 733 N N . TYR A 1 103 ? 152.243 -26.725 17.707 1.00 23.93 91 TYR A N 1
ATOM 734 C CA . TYR A 1 103 ? 150.857 -27.101 17.986 1.00 28.05 91 TYR A CA 1
ATOM 735 C C . TYR A 1 103 ? 150.827 -28.496 18.586 1.00 25.11 91 TYR A C 1
ATOM 736 O O . TYR A 1 103 ? 150.091 -28.750 19.528 1.00 26.54 91 TYR A O 1
ATOM 745 N N . LYS A 1 104 ? 151.675 -29.377 18.066 1.00 26.55 92 LYS A N 1
ATOM 746 C CA . LYS A 1 104 ? 151.714 -30.752 18.532 1.00 29.68 92 LYS A CA 1
ATOM 747 C C . LYS A 1 104 ? 152.295 -30.836 19.938 1.00 25.96 92 LYS A C 1
ATOM 748 O O . LYS A 1 104 ? 151.812 -31.598 20.778 1.00 29.92 92 LYS A O 1
ATOM 754 N N . LYS A 1 105 ? 153.331 -30.045 20.192 1.00 29.46 93 LYS A N 1
ATOM 755 C CA . LYS A 1 105 ? 154.011 -30.088 21.474 1.00 24.12 93 LYS A CA 1
ATOM 756 C C . LYS A 1 105 ? 153.196 -29.528 22.639 1.00 44.38 93 LYS A C 1
ATOM 757 O O . LYS A 1 105 ? 153.190 -30.107 23.727 1.00 40.53 93 LYS A O 1
ATOM 763 N N . TYR A 1 106 ? 152.518 -28.403 22.430 1.00 22.37 94 TYR A N 1
ATOM 764 C CA . TYR A 1 106 ? 151.868 -27.747 23.551 1.00 21.50 94 TYR A CA 1
ATOM 765 C C . TYR A 1 106 ? 150.350 -27.918 23.505 1.00 22.15 94 TYR A C 1
ATOM 766 O O . TYR A 1 106 ? 149.668 -27.601 24.471 1.00 23.61 94 TYR A O 1
ATOM 775 N N . GLY A 1 107 ? 149.840 -28.446 22.398 1.00 23.21 95 GLY A N 1
ATOM 776 C CA . GLY A 1 107 ? 148.403 -28.582 22.210 1.00 23.87 95 GLY A CA 1
ATOM 777 C C . GLY A 1 107 ? 147.718 -29.672 23.020 1.00 26.07 95 GLY A C 1
ATOM 778 O O . GLY A 1 107 ? 146.491 -29.805 22.969 1.00 28.49 95 GLY A O 1
ATOM 779 N N . ILE A 1 108 ? 148.494 -30.462 23.761 1.00 25.50 96 ILE A N 1
ATOM 780 C CA . ILE A 1 108 ? 147.918 -31.500 24.616 1.00 26.64 96 ILE A CA 1
ATOM 781 C C . ILE A 1 108 ? 147.568 -30.964 25.994 1.00 25.77 96 ILE A C 1
ATOM 782 O O . ILE A 1 108 ? 147.094 -31.714 26.852 1.00 34.45 96 ILE A O 1
ATOM 787 N N . TYR A 1 109 ? 147.819 -29.672 26.208 1.00 24.16 97 TYR A N 1
ATOM 788 C CA . TYR A 1 109 ? 147.524 -29.033 27.487 1.00 23.23 97 TYR A CA 1
ATOM 789 C C . TYR A 1 109 ? 146.286 -28.155 27.399 1.00 24.97 97 TYR A C 1
ATOM 790 O O . TYR A 1 109 ? 145.927 -27.694 26.318 1.00 23.01 97 TYR A O 1
ATOM 799 N N . SER A 1 110 ? 145.650 -27.915 28.542 1.00 22.39 98 SER A N 1
ATOM 800 C CA . SER A 1 110 ? 144.461 -27.064 28.595 1.00 24.75 98 SER A CA 1
ATOM 801 C C . SER A 1 110 ? 144.834 -25.599 28.422 1.00 26.08 98 SER A C 1
ATOM 802 O O . SER A 1 110 ? 146.011 -25.246 28.393 1.00 27.47 98 SER A O 1
ATOM 805 N N . ILE A 1 111 ? 143.832 -24.735 28.317 1.00 21.35 99 ILE A N 1
ATOM 806 C CA . ILE A 1 111 ? 144.115 -23.304 28.267 1.00 18.64 99 ILE A CA 1
ATOM 807 C C . ILE A 1 111 ? 144.785 -22.888 29.568 1.00 20.83 99 ILE A C 1
ATOM 808 O O . ILE A 1 111 ? 145.794 -22.174 29.563 1.00 18.25 99 ILE A O 1
ATOM 813 N N . LYS A 1 112 ? 144.229 -23.376 30.673 1.00 26.21 100 LYS A N 1
ATOM 814 C CA . LYS A 1 112 ? 144.736 -23.057 31.994 1.00 24.41 100 LYS A CA 1
ATOM 815 C C . LYS A 1 112 ? 146.187 -23.487 32.113 1.00 27.01 100 LYS A C 1
ATOM 816 O O . LYS A 1 112 ? 147.028 -22.733 32.603 1.00 26.20 100 LYS A O 1
ATOM 822 N N . GLU A 1 113 ? 146.479 -24.690 31.633 1.00 22.97 101 GLU A N 1
ATOM 823 C CA . GLU A 1 113 ? 147.839 -25.226 31.663 1.00 26.59 101 GLU A CA 1
ATOM 824 C C . GLU A 1 113 ? 148.772 -24.423 30.740 1.00 21.35 101 GLU A C 1
ATOM 825 O O . GLU A 1 113 ? 149.886 -24.051 31.140 1.00 25.57 101 GLU A O 1
ATOM 831 N N . GLN A 1 114 ? 148.328 -24.160 29.506 1.00 23.14 102 GLN A N 1
ATOM 832 C CA . GLN A 1 114 ? 149.168 -23.403 28.552 1.00 22.89 102 GLN A CA 1
ATOM 833 C C . GLN A 1 114 ? 149.449 -21.965 29.062 1.00 20.26 102 GLN A C 1
ATOM 834 O O . GLN A 1 114 ? 150.542 -21.406 28.871 1.00 20.27 102 GLN A O 1
ATOM 840 N N . ARG A 1 115 ? 148.450 -21.365 29.701 1.00 19.53 103 ARG A N 1
ATOM 841 C CA . ARG A 1 115 ? 148.610 -20.022 30.253 1.00 19.83 103 ARG A CA 1
ATOM 842 C C . ARG A 1 115 ? 149.651 -19.990 31.371 1.00 19.09 103 ARG A C 1
ATOM 843 O O . ARG A 1 115 ? 150.504 -19.090 31.422 1.00 20.05 103 ARG A O 1
ATOM 851 N N . ALA A 1 116 ? 149.599 -20.990 32.244 1.00 19.11 104 ALA A N 1
ATOM 852 C CA . ALA A 1 116 ? 150.540 -21.078 33.353 1.00 22.17 104 ALA A CA 1
ATOM 853 C C . ALA A 1 116 ? 151.957 -21.277 32.837 1.00 22.12 104 ALA A C 1
ATOM 854 O O . ALA A 1 116 ? 152.908 -20.655 33.335 1.00 21.14 104 ALA A O 1
ATOM 856 N N . LYS A 1 117 ? 152.102 -22.138 31.834 1.00 19.94 105 LYS A N 1
ATOM 857 C CA . LYS A 1 117 ? 153.414 -22.381 31.241 1.00 21.15 105 LYS A CA 1
ATOM 858 C C . LYS A 1 117 ? 153.969 -21.109 30.606 1.00 16.34 105 LYS A C 1
ATOM 859 O O . LYS A 1 117 ? 155.149 -20.776 30.778 1.00 18.70 105 LYS A O 1
ATOM 865 N N . LEU A 1 118 ? 153.114 -20.394 29.883 1.00 14.38 106 LEU A N 1
ATOM 866 C CA . LEU A 1 118 ? 153.528 -19.187 29.191 1.00 15.04 106 LEU A CA 1
ATOM 867 C C . LEU A 1 118 ? 153.932 -18.113 30.179 1.00 14.62 106 LEU A C 1
ATOM 868 O O . LEU A 1 118 ? 154.936 -17.420 29.983 1.00 16.46 106 LEU A O 1
ATOM 873 N N . ARG A 1 119 ? 153.162 -17.994 31.257 1.00 16.11 107 ARG A N 1
ATOM 874 C CA . ARG A 1 119 ? 153.491 -17.038 32.304 1.00 17.02 107 ARG A CA 1
ATOM 875 C C . ARG A 1 119 ? 154.872 -17.357 32.873 1.00 19.68 107 ARG A C 1
ATOM 876 O O . ARG A 1 119 ? 155.682 -16.461 33.112 1.00 16.03 107 ARG A O 1
ATOM 884 N N . GLU A 1 120 ? 155.151 -18.639 33.069 1.00 16.49 108 GLU A N 1
ATOM 885 C CA . GLU A 1 120 ? 156.466 -19.021 33.581 1.00 18.65 108 GLU A CA 1
ATOM 886 C C . GLU A 1 120 ? 157.575 -18.709 32.572 1.00 21.19 108 GLU A C 1
ATOM 887 O O . GLU A 1 120 ? 158.632 -18.194 32.945 1.00 16.82 108 GLU A O 1
ATOM 893 N N . ALA A 1 121 ? 157.327 -18.990 31.297 1.00 15.57 109 ALA A N 1
ATOM 894 C CA . ALA A 1 121 ? 158.319 -18.717 30.258 1.00 17.28 109 ALA A CA 1
ATOM 895 C C . ALA A 1 121 ? 158.619 -17.222 30.126 1.00 18.36 109 ALA A C 1
ATOM 896 O O . ALA A 1 121 ? 159.762 -16.825 29.915 1.00 16.28 109 ALA A O 1
ATOM 898 N N . VAL A 1 122 ? 157.597 -16.384 30.251 1.00 15.45 110 VAL A N 1
ATOM 899 C CA . VAL A 1 122 ? 157.815 -14.953 30.159 1.00 14.60 110 VAL A CA 1
ATOM 900 C C . VAL A 1 122 ? 158.602 -14.462 31.371 1.00 17.58 110 VAL A C 1
ATOM 901 O O . VAL A 1 122 ? 159.441 -13.561 31.256 1.00 16.63 110 VAL A O 1
ATOM 905 N N . ASN A 1 123 ? 158.367 -15.070 32.529 1.00 15.33 111 ASN A N 1
ATOM 906 C CA . ASN A 1 123 ? 159.143 -14.691 33.705 1.00 16.66 111 ASN A CA 1
ATOM 907 C C . ASN A 1 123 ? 160.612 -15.028 33.493 1.00 16.38 111 ASN A C 1
ATOM 908 O O . ASN A 1 123 ? 161.492 -14.301 33.946 1.00 16.98 111 ASN A O 1
ATOM 913 N N . GLU A 1 124 ? 160.867 -16.109 32.762 1.00 14.75 112 GLU A N 1
ATOM 914 C CA . GLU A 1 124 ? 162.245 -16.519 32.469 1.00 17.02 112 GLU A CA 1
ATOM 915 C C . GLU A 1 124 ? 162.905 -15.510 31.543 1.00 16.36 112 GLU A C 1
ATOM 916 O O . GLU A 1 124 ? 164.120 -15.285 31.596 1.00 16.64 112 GLU A O 1
ATOM 922 N N . VAL A 1 125 ? 162.101 -14.917 30.674 1.00 15.86 113 VAL A N 1
ATOM 923 C CA . VAL A 1 125 ? 162.608 -13.872 29.797 1.00 13.05 113 VAL A CA 1
ATOM 924 C C . VAL A 1 125 ? 162.980 -12.635 30.620 1.00 12.59 113 VAL A C 1
ATOM 925 O O . VAL A 1 125 ? 164.019 -12.044 30.383 1.00 13.92 113 VAL A O 1
ATOM 929 N N . TYR A 1 126 ? 162.143 -12.251 31.582 1.00 15.17 114 TYR A N 1
ATOM 930 C CA . TYR A 1 126 ? 162.486 -11.140 32.477 1.00 12.96 114 TYR A CA 1
ATOM 931 C C . TYR A 1 126 ? 163.819 -11.391 33.163 1.00 16.35 114 TYR A C 1
ATOM 932 O O . TYR A 1 126 ? 164.654 -10.492 33.246 1.00 15.55 114 TYR A O 1
ATOM 941 N N . LYS A 1 127 ? 163.996 -12.614 33.659 1.00 16.02 115 LYS A N 1
ATOM 942 C CA . LYS A 1 127 ? 165.203 -13.014 34.375 1.00 18.61 115 LYS A CA 1
ATOM 943 C C . LYS A 1 127 ? 166.418 -12.974 33.467 1.00 16.57 115 LYS A C 1
ATOM 944 O O . LYS A 1 127 ? 167.502 -12.541 33.872 1.00 19.28 115 LYS A O 1
ATOM 950 N N . TRP A 1 128 ? 166.233 -13.434 32.239 1.00 15.29 116 TRP A N 1
ATOM 951 C CA . TRP A 1 128 ? 167.302 -13.423 31.242 1.00 13.33 116 TRP A CA 1
ATOM 952 C C . TRP A 1 128 ? 167.765 -12.000 30.911 1.00 12.20 116 TRP A C 1
ATOM 953 O O . TRP A 1 128 ? 168.967 -11.721 30.922 1.00 17.11 116 TRP A O 1
ATOM 964 N N . ILE A 1 129 ? 166.820 -11.100 30.646 1.00 14.31 117 ILE A N 1
ATOM 965 C CA . ILE A 1 129 ? 167.150 -9.709 30.348 1.00 15.39 117 ILE A CA 1
ATOM 966 C C . ILE A 1 129 ? 167.962 -9.100 31.476 1.00 21.43 117 ILE A C 1
ATOM 967 O O . ILE A 1 129 ? 168.915 -8.372 31.234 1.00 19.32 117 ILE A O 1
ATOM 972 N N . SER A 1 130 ? 167.585 -9.420 32.711 1.00 17.45 118 SER A N 1
ATOM 973 C CA . SER A 1 130 ? 168.250 -8.876 33.875 1.00 13.47 118 SER A CA 1
ATOM 974 C C . SER A 1 130 ? 169.714 -9.322 33.941 1.00 17.89 118 SER A C 1
ATOM 975 O O . SER A 1 130 ? 170.573 -8.550 34.363 1.00 19.60 118 SER A O 1
ATOM 978 N N . THR A 1 131 ? 169.995 -10.555 33.522 1.00 16.65 119 THR A N 1
ATOM 979 C CA . THR A 1 131 ? 171.350 -11.099 33.668 1.00 17.20 119 THR A CA 1
ATOM 980 C C . THR A 1 131 ? 172.276 -10.719 32.526 1.00 19.34 119 THR A C 1
ATOM 981 O O . THR A 1 131 ? 173.496 -10.853 32.643 1.00 23.24 119 THR A O 1
ATOM 985 N N . LEU A 1 132 ? 171.712 -10.259 31.420 1.00 13.43 120 LEU A N 1
ATOM 986 C CA . LEU A 1 132 ? 172.533 -9.847 30.288 1.00 20.11 120 LEU A CA 1
ATOM 987 C C . LEU A 1 132 ? 173.321 -8.599 30.629 1.00 20.73 120 LEU A C 1
ATOM 988 O O . LEU A 1 132 ? 172.861 -7.764 31.400 1.00 19.72 120 LEU A O 1
ATOM 993 N N . SER A 1 133 ? 174.523 -8.466 30.078 1.00 19.40 121 SER A N 1
ATOM 994 C CA . SER A 1 133 ? 175.176 -7.180 30.181 1.00 18.68 121 SER A CA 1
ATOM 995 C C . SER A 1 133 ? 174.454 -6.230 29.228 1.00 23.04 121 SER A C 1
ATOM 996 O O . SER A 1 133 ? 173.712 -6.663 28.338 1.00 19.11 121 SER A O 1
ATOM 999 N N . ASP A 1 134 ? 174.658 -4.937 29.423 1.00 21.11 122 ASP A N 1
ATOM 1000 C CA . ASP A 1 134 ? 174.071 -3.944 28.541 1.00 20.26 122 ASP A CA 1
ATOM 1001 C C . ASP A 1 134 ? 174.481 -4.198 27.089 1.00 20.87 122 ASP A C 1
ATOM 1002 O O . ASP A 1 134 ? 173.650 -4.149 26.180 1.00 19.34 122 ASP A O 1
ATOM 1007 N N . ASP A 1 135 ? 175.762 -4.488 26.882 1.00 19.06 123 ASP A N 1
ATOM 1008 C CA . ASP A 1 135 ? 176.266 -4.744 25.538 1.00 15.29 123 ASP A CA 1
ATOM 1009 C C . ASP A 1 135 ? 175.665 -6.014 24.940 1.00 16.76 123 ASP A C 1
ATOM 1010 O O . ASP A 1 135 ? 175.345 -6.047 23.752 1.00 16.75 123 ASP A O 1
ATOM 1015 N N . GLU A 1 136 ? 175.535 -7.057 25.756 1.00 15.63 124 GLU A N 1
ATOM 1016 C CA . GLU A 1 136 ? 175.033 -8.336 25.262 1.00 11.62 124 GLU A CA 1
ATOM 1017 C C . GLU A 1 136 ? 173.591 -8.179 24.816 1.00 14.74 124 GLU A C 1
ATOM 1018 O O . GLU A 1 136 ? 173.144 -8.836 23.880 1.00 16.04 124 GLU A O 1
ATOM 1024 N N . LEU A 1 137 ? 172.867 -7.295 25.484 1.00 18.29 125 LEU A N 1
ATOM 1025 C CA . LEU A 1 137 ? 171.474 -7.079 25.148 1.00 16.36 125 LEU A CA 1
ATOM 1026 C C . LEU A 1 137 ? 171.321 -6.166 23.940 1.00 17.75 125 LEU A C 1
ATOM 1027 O O . LEU A 1 137 ? 170.486 -6.415 23.071 1.00 17.94 125 LEU A O 1
ATOM 1032 N N . PHE A 1 138 ? 172.152 -5.129 23.865 1.00 15.47 126 PHE A N 1
ATOM 1033 C CA . PHE A 1 138 ? 171.878 -4.028 22.942 1.00 14.94 126 PHE A CA 1
ATOM 1034 C C . PHE A 1 138 ? 172.803 -3.909 21.737 1.00 16.22 126 PHE A C 1
ATOM 1035 O O . PHE A 1 138 ? 172.467 -3.208 20.785 1.00 19.65 126 PHE A O 1
ATOM 1043 N N . GLN A 1 139 ? 173.948 -4.590 21.769 1.00 15.66 127 GLN A N 1
ATOM 1044 C CA . GLN A 1 139 ? 174.941 -4.480 20.696 1.00 15.16 127 GLN A CA 1
ATOM 1045 C C . GLN A 1 139 ? 175.117 -5.809 19.967 1.00 16.19 127 GLN A C 1
ATOM 1046 O O . GLN A 1 139 ? 175.170 -6.858 20.594 1.00 17.03 127 GLN A O 1
ATOM 1052 N N . ALA A 1 140 ? 175.195 -5.756 18.640 1.00 14.45 128 ALA A N 1
ATOM 1053 C CA . ALA A 1 140 ? 175.386 -6.963 17.839 1.00 15.91 128 ALA A CA 1
ATOM 1054 C C . ALA A 1 140 ? 176.785 -7.543 18.054 1.00 14.54 128 ALA A C 1
ATOM 1055 O O . ALA A 1 140 ? 177.676 -6.871 18.576 1.00 17.94 128 ALA A O 1
ATOM 1057 N N . GLY A 1 141 ? 176.956 -8.795 17.649 1.00 16.23 129 GLY A N 1
ATOM 1058 C CA . GLY A 1 141 ? 178.235 -9.467 17.772 1.00 14.89 129 GLY A CA 1
ATOM 1059 C C . GLY A 1 141 ? 178.458 -10.196 19.082 1.00 18.39 129 GLY A C 1
ATOM 1060 O O . GLY A 1 141 ? 179.584 -10.623 19.350 1.00 19.34 129 GLY A O 1
ATOM 1061 N N . ASN A 1 142 ? 177.405 -10.369 19.881 1.00 16.85 130 ASN A N 1
ATOM 1062 C CA . ASN A 1 142 ? 177.524 -10.997 21.201 1.00 13.88 130 ASN A CA 1
ATOM 1063 C C . ASN A 1 142 ? 176.980 -12.423 21.288 1.00 18.97 130 ASN A C 1
ATOM 1064 O O . ASN A 1 142 ? 177.459 -13.222 22.095 1.00 19.26 130 ASN A O 1
ATOM 1069 N N . ARG A 1 143 ? 175.977 -12.742 20.481 1.00 17.29 131 ARG A N 1
ATOM 1070 C CA . ARG A 1 143 ? 175.506 -14.129 20.395 1.00 14.42 131 ARG A CA 1
ATOM 1071 C C . ARG A 1 143 ? 175.581 -14.661 18.974 1.00 15.84 131 ARG A C 1
ATOM 1072 O O . ARG A 1 143 ? 175.170 -13.999 18.021 1.00 17.45 131 ARG A O 1
ATOM 1080 N N . LYS A 1 144 ? 176.116 -15.867 18.837 1.00 15.03 132 LYS A N 1
ATOM 1081 C CA . LYS A 1 144 ? 176.067 -16.570 17.564 1.00 19.17 132 LYS A CA 1
ATOM 1082 C C . LYS A 1 144 ? 174.621 -16.741 17.088 1.00 12.64 132 LYS A C 1
ATOM 1083 O O . LYS A 1 144 ? 174.309 -16.518 15.915 1.00 17.69 132 LYS A O 1
ATOM 1089 N N . TRP A 1 145 ? 173.732 -17.132 17.996 1.00 17.19 133 TRP A N 1
ATOM 1090 C CA . TRP A 1 145 ? 172.375 -17.457 17.580 1.00 13.68 133 TRP A CA 1
ATOM 1091 C C . TRP A 1 145 ? 171.657 -16.215 17.048 1.00 16.48 133 TRP A C 1
ATOM 1092 O O . TRP A 1 145 ? 170.802 -16.320 16.177 1.00 19.18 133 TRP A O 1
ATOM 1103 N N . ALA A 1 146 ? 172.050 -15.042 17.539 1.00 16.82 134 ALA A N 1
ATOM 1104 C CA . ALA A 1 146 ? 171.435 -13.790 17.089 1.00 18.73 134 ALA A CA 1
ATOM 1105 C C . ALA A 1 146 ? 171.925 -13.376 15.703 1.00 18.05 134 ALA A C 1
ATOM 1106 O O . ALA A 1 146 ? 171.290 -12.567 15.031 1.00 18.90 134 ALA A O 1
ATOM 1108 N N . THR A 1 147 ? 173.063 -13.930 15.286 1.00 14.40 135 THR A N 1
ATOM 1109 C CA . THR A 1 147 ? 173.679 -13.617 14.003 1.00 13.90 135 THR A CA 1
ATOM 1110 C C . THR A 1 147 ? 172.885 -14.194 12.839 1.00 26.77 135 THR A C 1
ATOM 1111 O O . THR A 1 147 ? 173.081 -13.813 11.687 1.00 35.66 135 THR A O 1
ATOM 1115 N N . THR A 1 148 ? 171.973 -15.105 13.166 1.00 24.04 136 THR A N 1
ATOM 1116 C CA . THR A 1 148 ? 171.069 -15.721 12.197 1.00 29.80 136 THR A CA 1
ATOM 1117 C C . THR A 1 148 ? 170.424 -14.683 11.268 1.00 34.39 136 THR A C 1
ATOM 1118 O O . THR A 1 148 ? 170.230 -14.934 10.074 1.00 38.54 136 THR A O 1
ATOM 1122 N N . LYS A 1 149 ? 170.094 -13.523 11.827 1.00 33.05 137 LYS A N 1
ATOM 1123 C CA . LYS A 1 149 ? 169.803 -12.347 11.025 1.00 33.13 137 LYS A CA 1
ATOM 1124 C C . LYS A 1 149 ? 170.887 -11.319 11.279 1.00 31.97 137 LYS A C 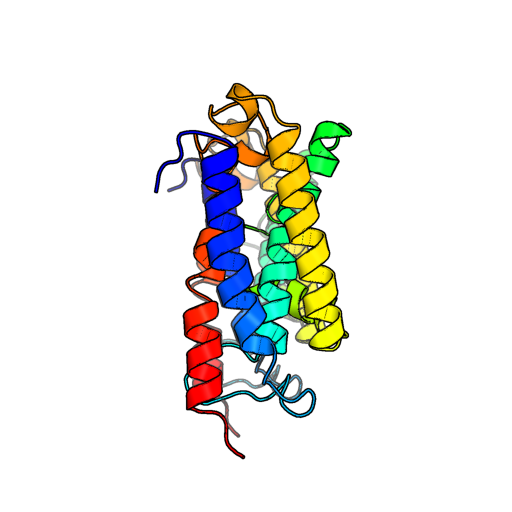1
ATOM 1125 O O . LYS A 1 149 ? 171.039 -10.818 12.398 1.00 27.95 137 LYS A O 1
ATOM 1131 N N . ALA A 1 150 ? 171.655 -11.042 10.228 1.00 29.08 138 ALA A N 1
ATOM 1132 C CA . ALA A 1 150 ? 172.856 -10.214 10.303 1.00 23.60 138 ALA A CA 1
ATOM 1133 C C . ALA A 1 150 ? 172.649 -8.891 11.037 1.00 26.69 138 ALA A C 1
ATOM 1134 O O . ALA A 1 150 ? 171.742 -8.121 10.717 1.00 19.59 138 ALA A O 1
ATOM 1136 N N . MET A 1 151 ? 173.503 -8.656 12.032 1.00 29.39 139 MET A N 1
ATOM 1137 C CA . MET A 1 151 ? 173.591 -7.388 12.761 1.00 28.01 139 MET A CA 1
ATOM 1138 C C . MET A 1 151 ? 172.426 -7.080 13.716 1.00 20.76 139 MET A C 1
ATOM 1139 O O . MET A 1 151 ? 172.364 -5.998 14.284 1.00 24.66 139 MET A O 1
ATOM 1144 N N . TRP A 1 152 ? 171.535 -8.043 13.938 1.00 22.89 140 TRP A N 1
ATOM 1145 C CA . TRP A 1 152 ? 170.492 -7.887 14.952 1.00 20.51 140 TRP A CA 1
ATOM 1146 C C . TRP A 1 152 ? 171.002 -8.128 16.374 1.00 21.39 140 TRP A C 1
ATOM 1147 O O . TRP A 1 152 ? 171.487 -9.217 16.680 1.00 22.01 140 TRP A O 1
ATOM 1158 N N . PRO A 1 153 ? 170.867 -7.127 17.258 1.00 18.63 141 PRO A N 1
ATOM 1159 C CA . PRO A 1 153 ? 171.183 -7.372 18.669 1.00 20.73 141 PRO A CA 1
ATOM 1160 C C . PRO A 1 153 ? 170.135 -8.275 19.309 1.00 21.50 141 PRO A C 1
ATOM 1161 O O . PRO A 1 153 ? 169.033 -8.404 18.770 1.00 14.28 141 PRO A O 1
ATOM 1165 N N . VAL A 1 154 ? 170.481 -8.890 20.434 1.00 16.49 142 VAL A N 1
ATOM 1166 C CA . VAL A 1 154 ? 169.570 -9.786 21.147 1.00 17.75 142 VAL A CA 1
ATOM 1167 C C . VAL A 1 154 ? 168.197 -9.160 21.414 1.00 16.08 142 VAL A C 1
ATOM 1168 O O . VAL A 1 154 ? 167.165 -9.813 21.201 1.00 14.62 142 VAL A O 1
ATOM 1172 N N . TYR A 1 155 ? 168.175 -7.898 21.842 1.00 18.64 143 TYR A N 1
ATOM 1173 C CA . TYR A 1 155 ? 166.903 -7.258 22.202 1.00 12.68 143 TYR A CA 1
ATOM 1174 C C . TYR A 1 155 ? 165.899 -7.277 21.060 1.00 13.38 143 TYR A C 1
ATOM 1175 O O . TYR A 1 155 ? 164.700 -7.328 21.310 1.00 15.23 143 TYR A O 1
ATOM 1184 N N . LYS A 1 156 ? 166.378 -7.216 19.817 1.00 12.83 144 LYS A N 1
ATOM 1185 C CA . LYS A 1 156 ? 165.468 -7.258 18.676 1.00 15.45 144 LYS A CA 1
ATOM 1186 C C . LYS A 1 156 ? 164.784 -8.606 18.594 1.00 19.45 144 LYS A C 1
ATOM 1187 O O . LYS A 1 156 ? 163.569 -8.682 18.377 1.00 16.98 144 LYS A O 1
ATOM 1193 N N . TRP A 1 157 ? 165.572 -9.663 18.771 1.00 13.02 145 TRP A N 1
ATOM 1194 C CA . TRP A 1 157 ? 165.056 -11.025 18.798 1.00 16.14 145 TRP A CA 1
ATOM 1195 C C . TRP A 1 157 ? 164.036 -11.212 19.913 1.00 19.10 145 TRP A C 1
ATOM 1196 O O . TRP A 1 157 ? 163.041 -11.920 19.755 1.00 14.87 145 TRP A O 1
ATOM 1207 N N . ILE A 1 158 ? 164.286 -10.569 21.043 1.00 16.14 146 ILE A N 1
ATOM 1208 C CA . ILE A 1 158 ? 163.352 -10.640 22.156 1.00 13.38 146 ILE A CA 1
ATOM 1209 C C . ILE A 1 158 ? 162.052 -9.900 21.822 1.00 12.83 146 ILE A C 1
ATOM 1210 O O . ILE A 1 158 ? 160.962 -10.451 22.013 1.00 11.13 146 ILE A O 1
ATOM 1215 N N . HIS A 1 159 ? 162.164 -8.673 21.311 1.00 14.56 147 HIS A N 1
ATOM 1216 C CA . HIS A 1 159 ? 160.975 -7.902 20.915 1.00 12.64 147 HIS A CA 1
ATOM 1217 C C . HIS A 1 159 ? 160.056 -8.672 19.972 1.00 13.17 147 HIS A C 1
ATOM 1218 O O . HIS A 1 159 ? 158.840 -8.764 20.196 1.00 13.28 147 HIS A O 1
ATOM 1225 N N . ILE A 1 160 ? 160.639 -9.211 18.906 1.00 11.47 148 ILE A N 1
ATOM 1226 C CA . ILE A 1 160 ? 159.847 -9.894 17.881 1.00 12.13 148 ILE A CA 1
ATOM 1227 C C . ILE A 1 160 ? 159.235 -11.217 18.367 1.00 14.46 148 ILE A C 1
ATOM 1228 O O . ILE A 1 160 ? 158.356 -11.763 17.702 1.00 13.88 148 ILE A O 1
ATOM 1233 N N . ASN A 1 161 ? 159.684 -11.736 19.513 1.00 9.85 149 ASN A N 1
ATOM 1234 C CA . ASN A 1 161 ? 159.097 -12.962 20.049 1.00 13.19 149 ASN A CA 1
ATOM 1235 C C . ASN A 1 161 ? 158.273 -12.759 21.317 1.00 11.75 149 ASN A C 1
ATOM 1236 O O . ASN A 1 161 ? 157.766 -13.719 21.909 1.00 15.18 149 ASN A O 1
ATOM 1241 N N . THR A 1 162 ? 158.118 -11.502 21.729 1.00 11.18 150 THR A N 1
ATOM 1242 C CA . THR A 1 162 ? 157.297 -11.198 22.889 1.00 13.06 150 THR A CA 1
ATOM 1243 C C . THR A 1 162 ? 156.376 -10.028 22.567 1.00 12.04 150 THR A C 1
ATOM 1244 O O . THR A 1 162 ? 155.218 -10.217 22.198 1.00 11.84 150 THR A O 1
ATOM 1248 N N . VAL A 1 163 ? 156.905 -8.821 22.675 1.00 12.06 151 VAL A N 1
ATOM 1249 C CA . VAL A 1 163 ? 156.111 -7.612 22.481 1.00 11.56 151 VAL A CA 1
ATOM 1250 C C . VAL A 1 163 ? 155.275 -7.660 21.199 1.00 12.09 151 VAL A C 1
ATOM 1251 O O . VAL A 1 163 ? 154.055 -7.452 21.233 1.00 14.51 151 VAL A O 1
ATOM 1255 N N . ALA A 1 164 ? 155.931 -7.932 20.075 1.00 10.90 152 ALA A N 1
ATOM 1256 C CA . ALA A 1 164 ? 155.249 -7.928 18.789 1.00 10.72 152 ALA A CA 1
ATOM 1257 C C . ALA A 1 164 ? 154.155 -9.022 18.709 1.00 16.56 152 ALA A C 1
ATOM 1258 O O . ALA A 1 164 ? 152.989 -8.704 18.449 1.00 14.98 152 ALA A O 1
ATOM 1260 N N . PRO A 1 165 ? 154.503 -10.305 18.953 1.00 10.50 153 PRO A N 1
ATOM 1261 C CA . PRO A 1 165 ? 153.385 -11.250 18.830 1.00 13.49 153 PRO A CA 1
ATOM 1262 C C . PRO A 1 165 ? 152.324 -11.116 19.930 1.00 12.22 153 PRO A C 1
ATOM 1263 O O . PRO A 1 165 ? 151.156 -11.420 19.669 1.00 11.52 153 PRO A O 1
ATOM 1267 N N . PHE A 1 166 ? 152.688 -10.695 21.136 1.00 11.97 154 PHE A N 1
ATOM 1268 C CA . PHE A 1 166 ? 151.655 -10.535 22.171 1.00 13.20 154 PHE A CA 1
ATOM 1269 C C . PHE A 1 166 ? 150.629 -9.463 21.749 1.00 10.63 154 PHE A C 1
ATOM 1270 O O . PHE A 1 166 ? 149.455 -9.533 22.096 1.00 15.64 154 PHE A O 1
ATOM 1278 N N . THR A 1 167 ? 151.099 -8.479 20.995 1.00 8.67 155 THR A N 1
ATOM 1279 C CA . THR A 1 167 ? 150.228 -7.457 20.430 1.00 10.51 155 THR A CA 1
ATOM 1280 C C . THR A 1 167 ? 149.347 -8.037 19.316 1.00 12.60 155 THR A C 1
ATOM 1281 O O . THR A 1 167 ? 148.114 -7.962 19.367 1.00 13.01 155 THR A O 1
ATOM 1285 N N . ASN A 1 168 ? 150.000 -8.584 18.295 1.00 13.54 156 ASN A N 1
ATOM 1286 C CA A ASN A 1 168 ? 149.300 -9.094 17.122 0.53 12.86 156 ASN A CA 1
ATOM 1287 C CA B ASN A 1 168 ? 149.306 -9.098 17.117 0.47 13.08 156 ASN A CA 1
ATOM 1288 C C . ASN A 1 168 ? 148.346 -10.225 17.463 1.00 13.39 156 ASN A C 1
ATOM 1289 O O . ASN A 1 168 ? 147.207 -10.240 17.011 1.00 11.56 156 ASN A O 1
ATOM 1298 N N . PHE A 1 169 ? 148.804 -11.180 18.264 1.00 10.71 157 PHE A N 1
ATOM 1299 C CA . PHE A 1 169 ? 147.911 -12.285 18.591 1.00 9.17 157 PHE A CA 1
ATOM 1300 C C . PHE A 1 169 ? 146.831 -11.932 19.642 1.00 14.19 157 PHE A C 1
ATOM 1301 O O . PHE A 1 169 ? 145.850 -12.679 19.818 1.00 11.33 157 PHE A O 1
ATOM 1309 N N . ARG A 1 170 ? 146.976 -10.798 20.326 1.00 11.70 158 ARG A N 1
ATOM 1310 C CA . ARG A 1 170 ? 145.858 -10.293 21.120 1.00 16.68 158 ARG A CA 1
ATOM 1311 C C . ARG A 1 170 ? 144.729 -9.890 20.175 1.00 14.81 158 ARG A C 1
ATOM 1312 O O . ARG A 1 170 ? 143.557 -10.153 20.442 1.00 11.32 158 ARG A O 1
ATOM 1320 N N . GLY A 1 171 ? 145.084 -9.267 19.056 1.00 11.30 159 GLY A N 1
ATOM 1321 C CA . GLY A 1 171 ? 144.082 -8.933 18.047 1.00 9.67 159 GLY A CA 1
ATOM 1322 C C . GLY A 1 171 ? 143.363 -10.168 17.543 1.00 12.99 159 GLY A C 1
ATOM 1323 O O . GLY A 1 171 ? 142.124 -10.182 17.412 1.00 13.31 159 GLY A O 1
ATOM 1324 N N . LYS A 1 172 ? 144.138 -11.208 17.256 1.00 10.03 160 LYS A N 1
ATOM 1325 C CA . LYS A 1 172 ? 143.590 -12.476 16.756 1.00 10.45 160 LYS A CA 1
ATOM 1326 C C . LYS A 1 172 ? 142.676 -13.142 17.776 1.00 11.60 160 LYS A C 1
ATOM 1327 O O . LYS A 1 172 ? 141.583 -13.591 17.424 1.00 12.33 160 LYS A O 1
ATOM 1333 N N . ILE A 1 173 ? 143.073 -13.189 19.046 1.00 10.77 161 ILE A N 1
ATOM 1334 C CA . ILE A 1 173 ? 142.212 -13.875 20.022 1.00 16.19 161 ILE A CA 1
ATOM 1335 C C . ILE A 1 173 ? 140.943 -13.060 20.338 1.00 12.76 161 ILE A C 1
ATOM 1336 O O . ILE A 1 173 ? 139.878 -13.631 20.577 1.00 11.96 161 ILE A O 1
ATOM 1341 N N . ARG A 1 174 ? 141.044 -11.735 20.330 1.00 10.84 162 ARG A N 1
ATOM 1342 C CA . ARG A 1 174 ? 139.839 -10.916 20.472 1.00 13.15 162 ARG A CA 1
ATOM 1343 C C . ARG A 1 174 ? 138.884 -11.155 19.302 1.00 14.41 162 ARG A C 1
ATOM 1344 O O . ARG A 1 174 ? 137.671 -11.190 19.489 1.00 13.72 162 ARG A O 1
ATOM 1352 N N . LYS A 1 175 ? 139.431 -11.335 18.101 1.00 9.67 163 LYS A N 1
ATOM 1353 C CA . LYS A 1 175 ? 138.601 -11.544 16.914 1.00 9.90 163 LYS A CA 1
ATOM 1354 C C . LYS A 1 175 ? 137.926 -12.902 16.992 1.00 14.54 163 LYS A C 1
ATOM 1355 O O . LYS A 1 175 ? 136.761 -13.053 16.619 1.00 14.77 163 LYS A O 1
ATOM 1361 N N . TRP A 1 176 ? 138.682 -13.886 17.478 1.00 11.66 164 TRP A N 1
ATOM 1362 C CA . TRP A 1 176 ? 138.132 -15.210 17.709 1.00 11.56 164 TRP A CA 1
ATOM 1363 C C . TRP A 1 176 ? 136.910 -15.107 18.616 1.00 18.89 164 TRP A C 1
ATOM 1364 O O . TRP A 1 176 ? 135.870 -15.714 18.340 1.00 16.58 164 TRP A O 1
ATOM 1375 N N . LYS A 1 177 ? 137.031 -14.316 19.679 1.00 15.98 165 LYS A N 1
ATOM 1376 C CA . LYS A 1 177 ? 135.942 -14.165 20.641 1.00 14.53 165 LYS A CA 1
ATOM 1377 C C . LYS A 1 177 ? 134.759 -13.436 20.015 1.00 14.89 165 LYS A C 1
ATOM 1378 O O . LYS A 1 177 ? 133.612 -13.712 20.360 1.00 18.65 165 LYS A O 1
ATOM 1384 N N . ARG A 1 178 ? 135.029 -12.517 19.093 1.00 16.73 166 ARG A N 1
ATOM 1385 C CA . ARG A 1 178 ? 133.938 -11.803 18.416 1.00 14.31 166 ARG A CA 1
ATOM 1386 C C . ARG A 1 178 ? 133.119 -12.746 17.561 1.00 19.73 166 ARG A C 1
ATOM 1387 O O . ARG A 1 178 ? 131.919 -12.556 17.390 1.00 19.70 166 ARG A O 1
ATOM 1395 N N . LEU A 1 179 ? 133.766 -13.772 17.014 1.00 16.44 167 LEU A N 1
ATOM 1396 C CA . LEU A 1 179 ? 133.116 -14.556 15.975 1.00 19.45 167 LEU A CA 1
ATOM 1397 C C . LEU A 1 179 ? 132.706 -15.974 16.383 1.00 22.56 167 LEU A C 1
ATOM 1398 O O . LEU A 1 179 ? 131.942 -16.621 15.668 1.00 23.69 167 LEU A O 1
ATOM 1403 N N . VAL A 1 180 ? 133.174 -16.452 17.530 1.00 16.42 168 VAL A N 1
ATOM 1404 C CA . VAL A 1 180 ? 132.914 -17.842 17.909 1.00 20.91 168 VAL A CA 1
ATOM 1405 C C . VAL A 1 180 ? 131.411 -18.056 18.142 1.00 18.08 168 VAL A C 1
ATOM 1406 O O . VAL A 1 180 ? 130.759 -17.253 18.816 1.00 19.83 168 VAL A O 1
ATOM 1410 N N . PRO A 1 181 ? 130.853 -19.122 17.538 1.00 23.13 169 PRO A N 1
ATOM 1411 C CA . PRO A 1 181 ? 129.436 -19.477 17.705 1.00 24.37 169 PRO A CA 1
ATOM 1412 C C . PRO A 1 181 ? 129.076 -19.782 19.158 1.00 28.60 169 PRO A C 1
ATOM 1413 O O . PRO A 1 181 ? 129.939 -20.207 19.931 1.00 30.34 169 PRO A O 1
ATOM 1417 N N . GLU A 1 182 ? 127.814 -19.564 19.517 1.00 30.90 170 GLU A N 1
ATOM 1418 C CA . GLU A 1 182 ? 127.291 -19.979 20.813 1.00 37.40 170 GLU A CA 1
ATOM 1419 C C . GLU A 1 182 ? 127.393 -21.494 20.978 1.00 39.55 170 GLU A C 1
ATOM 1420 O O . GLU A 1 182 ? 128.088 -21.985 21.867 1.00 38.47 170 GLU A O 1
ATOM 1426 N N . ARG B 1 14 ? 150.779 18.783 47.602 0.50 28.92 2 ARG B N 1
ATOM 1427 C CA . ARG B 1 14 ? 150.751 19.251 48.983 0.50 36.60 2 ARG B CA 1
ATOM 1428 C C . ARG B 1 14 ? 152.112 19.079 49.661 0.50 41.09 2 ARG B C 1
ATOM 1429 O O . ARG B 1 14 ? 152.756 18.036 49.532 0.50 39.49 2 ARG B O 1
ATOM 1437 N N . GLU B 1 15 ? 152.540 20.111 50.382 1.00 47.90 3 GLU B N 1
ATOM 1438 C CA . GLU B 1 15 ? 153.832 20.113 51.063 1.00 46.37 3 GLU B CA 1
ATOM 1439 C C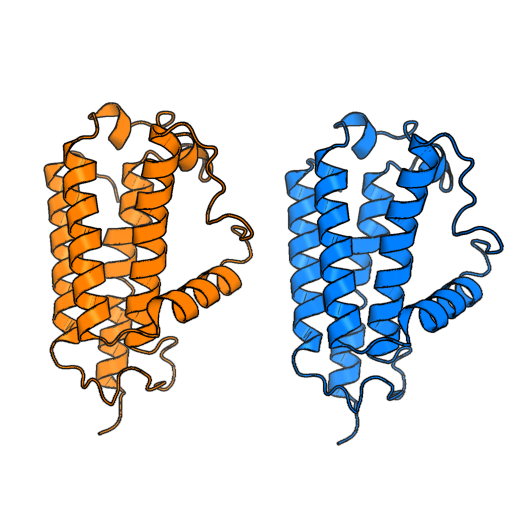 . GLU B 1 15 ? 153.652 20.243 52.574 1.00 37.61 3 GLU B C 1
ATOM 1440 O O . GLU B 1 15 ? 152.726 20.899 53.034 1.00 36.82 3 GLU B O 1
ATOM 1446 N N . TYR B 1 16 ? 154.539 19.623 53.344 1.00 33.12 4 TYR B N 1
ATOM 1447 C CA . TYR B 1 16 ? 154.440 19.676 54.800 1.00 26.78 4 TYR B CA 1
ATOM 1448 C C . TYR B 1 16 ? 155.717 20.236 55.422 1.00 30.91 4 TYR B C 1
ATOM 1449 O O . TYR B 1 16 ? 156.814 19.992 54.920 1.00 37.33 4 TYR B O 1
ATOM 1458 N N . THR B 1 17 ? 155.572 20.961 56.527 1.00 35.77 5 THR B N 1
ATOM 1459 C CA . THR B 1 17 ? 156.711 21.630 57.152 1.00 40.16 5 THR B CA 1
ATOM 1460 C C . THR B 1 17 ? 157.168 20.973 58.455 1.00 37.68 5 THR B C 1
ATOM 1461 O O . THR B 1 17 ? 158.219 21.331 58.988 1.00 35.91 5 THR B O 1
ATOM 1465 N N . SER B 1 18 ? 156.392 20.021 58.969 1.00 22.05 6 SER B N 1
ATOM 1466 C CA . SER B 1 18 ? 156.685 19.431 60.273 1.00 20.30 6 SER B CA 1
ATOM 1467 C C . SER B 1 18 ? 156.005 18.089 60.496 1.00 18.22 6 SER B C 1
ATOM 1468 O O . SER B 1 18 ? 155.049 17.746 59.805 1.00 20.62 6 SER B O 1
ATOM 1471 N N . LYS B 1 19 ? 156.510 17.332 61.466 1.00 22.68 7 LYS B N 1
ATOM 1472 C CA . LYS B 1 19 ? 155.878 16.077 61.859 1.00 24.17 7 LYS B CA 1
ATOM 1473 C C . LYS B 1 19 ? 154.458 16.302 62.354 1.00 24.70 7 LYS B C 1
ATOM 1474 O O . LYS B 1 19 ? 153.543 15.564 61.996 1.00 21.48 7 LYS B O 1
ATOM 1480 N N . LYS B 1 20 ? 154.289 17.311 63.202 1.00 25.58 8 LYS B N 1
ATOM 1481 C CA . LYS B 1 20 ? 152.986 17.601 63.783 1.00 25.14 8 LYS B CA 1
ATOM 1482 C C . LYS B 1 20 ? 151.978 17.906 62.677 1.00 26.30 8 LYS B C 1
ATOM 1483 O O . LYS B 1 20 ? 150.861 17.390 62.691 1.00 25.09 8 LYS B O 1
ATOM 1489 N N . GLU B 1 21 ? 152.396 18.701 61.694 1.00 19.89 9 GLU B N 1
ATOM 1490 C CA . GLU B 1 21 ? 151.519 19.065 60.579 1.00 23.28 9 GLU B CA 1
ATOM 1491 C C . GLU B 1 21 ? 151.066 17.833 59.798 1.00 20.51 9 GLU B C 1
ATOM 1492 O O . GLU B 1 21 ? 149.891 17.673 59.493 1.00 20.78 9 GLU B O 1
ATOM 1498 N N . LEU B 1 22 ? 152.022 16.973 59.473 1.00 19.56 10 LEU B N 1
ATOM 1499 C CA . LEU B 1 22 ? 151.749 15.745 58.743 1.00 15.79 10 LEU B CA 1
ATOM 1500 C C . LEU B 1 22 ? 150.863 14.802 59.536 1.00 17.98 10 LEU B C 1
ATOM 1501 O O . LEU B 1 22 ? 149.907 14.248 58.991 1.00 16.72 10 LEU B O 1
ATOM 1506 N N . LYS B 1 23 ? 151.202 14.591 60.805 1.00 17.87 11 LYS B N 1
ATOM 1507 C CA . LYS B 1 23 ? 150.385 13.744 61.678 1.00 19.74 11 LYS B CA 1
ATOM 1508 C C . LYS B 1 23 ? 148.955 14.269 61.787 1.00 19.30 11 LYS B C 1
ATOM 1509 O O . LYS B 1 23 ? 147.988 13.518 61.626 1.00 17.91 11 LYS B O 1
ATOM 1515 N N . GLU B 1 24 ? 148.819 15.561 62.048 1.00 16.71 12 GLU B N 1
ATOM 1516 C CA . GLU B 1 24 ? 147.490 16.148 62.215 1.00 16.60 12 GLU B CA 1
ATOM 1517 C C . GLU B 1 24 ? 146.638 16.024 60.956 1.00 22.38 12 GLU B C 1
ATOM 1518 O O . GLU B 1 24 ? 145.422 15.818 61.046 1.00 22.28 12 GLU B O 1
ATOM 1524 N N . GLU B 1 25 ? 147.254 16.135 59.782 1.00 16.56 13 GLU B N 1
ATOM 1525 C CA . GLU B 1 25 ? 146.491 16.014 58.542 1.00 18.06 13 GLU B CA 1
ATOM 1526 C C . GLU B 1 25 ? 146.088 14.564 58.272 1.00 16.03 13 GLU B C 1
ATOM 1527 O O . GLU B 1 25 ? 144.986 14.297 57.824 1.00 18.64 13 GLU B O 1
ATOM 1533 N N . ILE B 1 26 ? 146.990 13.628 58.530 1.00 14.32 14 ILE B N 1
ATOM 1534 C CA . ILE B 1 26 ? 146.637 12.224 58.448 1.00 11.68 14 ILE B CA 1
ATOM 1535 C C . ILE B 1 26 ? 145.456 11.927 59.351 1.00 19.66 14 ILE B C 1
ATOM 1536 O O . ILE B 1 26 ? 144.480 11.298 58.940 1.00 15.12 14 ILE B O 1
ATOM 1541 N N . GLU B 1 27 ? 145.554 12.381 60.590 1.00 17.45 15 GLU B N 1
ATOM 1542 C CA . GLU B 1 27 ? 144.501 12.136 61.556 1.00 18.92 15 GLU B CA 1
ATOM 1543 C C . GLU B 1 27 ? 143.194 12.791 61.127 1.00 15.75 15 GLU B C 1
ATOM 1544 O O . GLU B 1 27 ? 142.141 12.184 61.223 1.00 15.66 15 GLU B O 1
ATOM 1550 N N . LYS B 1 28 ? 143.274 14.029 60.657 1.00 16.34 16 LYS B N 1
ATOM 1551 C CA . LYS B 1 28 ? 142.100 14.746 60.185 1.00 17.22 16 LYS B CA 1
ATOM 1552 C C . LYS B 1 28 ? 141.349 13.957 59.106 1.00 18.84 16 LYS B C 1
ATOM 1553 O O . LYS B 1 28 ? 140.136 13.706 59.211 1.00 20.79 16 LYS B O 1
ATOM 1559 N N . LYS B 1 29 ? 142.081 13.545 58.075 1.00 17.76 17 LYS B N 1
ATOM 1560 C CA . LYS B 1 29 ? 141.474 12.840 56.961 1.00 13.22 17 LYS B CA 1
ATOM 1561 C C . LYS B 1 29 ? 141.135 11.391 57.320 1.00 14.44 17 LYS B C 1
ATOM 1562 O O . LYS B 1 29 ? 140.094 10.881 56.914 1.00 15.80 17 LYS B O 1
ATOM 1568 N N . TYR B 1 30 ? 141.994 10.722 58.087 1.00 10.95 18 TYR B N 1
ATOM 1569 C CA . TYR B 1 30 ? 141.692 9.359 58.513 1.00 11.38 18 TYR B CA 1
ATOM 1570 C C . TYR B 1 30 ? 140.402 9.301 59.352 1.00 14.05 18 TYR B C 1
ATOM 1571 O O . TYR B 1 30 ? 139.505 8.471 59.096 1.00 15.00 18 TYR B O 1
ATOM 1580 N N . GLU B 1 31 ? 140.275 10.175 60.348 1.00 12.60 19 GLU B N 1
ATOM 1581 C CA . GLU B 1 31 ? 139.097 10.081 61.209 1.00 14.59 19 GLU B CA 1
ATOM 1582 C C . GLU B 1 31 ? 137.807 10.382 60.424 1.00 15.50 19 GLU B C 1
ATOM 1583 O O . GLU B 1 31 ? 136.793 9.720 60.632 1.00 16.18 19 GLU B O 1
ATOM 1589 N N . LYS B 1 32 ? 137.844 11.334 59.495 1.00 14.48 20 LYS B N 1
ATOM 1590 C CA . LYS B 1 32 ? 136.656 11.604 58.685 1.00 14.98 20 LYS B CA 1
ATOM 1591 C C . LYS B 1 32 ? 136.287 10.374 57.863 1.00 16.12 20 LYS B C 1
ATOM 1592 O O . LYS B 1 32 ? 135.101 10.041 57.699 1.00 13.95 20 LYS B O 1
ATOM 1598 N N . TYR B 1 33 ? 137.311 9.693 57.367 1.00 15.79 21 TYR B N 1
ATOM 1599 C CA . TYR B 1 33 ? 137.125 8.509 56.549 1.00 11.31 21 TYR B CA 1
ATOM 1600 C C . TYR B 1 33 ? 136.526 7.385 57.380 1.00 13.16 21 TYR B C 1
ATOM 1601 O O . TYR B 1 33 ? 135.516 6.799 56.993 1.00 16.21 21 TYR B O 1
ATOM 1610 N N . ASP B 1 34 ? 137.140 7.091 58.525 1.00 15.26 22 ASP B N 1
ATOM 1611 C CA . ASP B 1 34 ? 136.692 5.959 59.346 1.00 18.83 22 ASP B CA 1
ATOM 1612 C C . ASP B 1 34 ? 135.268 6.158 59.872 1.00 17.58 22 ASP B C 1
ATOM 1613 O O . ASP B 1 34 ? 134.477 5.208 59.954 1.00 16.88 22 ASP B O 1
ATOM 1618 N N . ALA B 1 35 ? 134.929 7.396 60.209 1.00 17.72 23 ALA B N 1
ATOM 1619 C CA . ALA B 1 35 ? 133.621 7.687 60.774 1.00 16.63 23 ALA B CA 1
ATOM 1620 C C . ALA B 1 35 ? 132.505 7.324 59.803 1.00 15.68 23 ALA B C 1
ATOM 1621 O O . ALA B 1 35 ? 131.393 7.040 60.227 1.00 18.46 23 ALA B O 1
ATOM 1623 N N . GLU B 1 36 ? 132.796 7.330 58.500 1.00 15.09 24 GLU B N 1
ATOM 1624 C CA . GLU B 1 36 ? 131.743 7.059 57.508 1.00 13.49 24 GLU B CA 1
ATOM 1625 C C . GLU B 1 36 ? 131.207 5.633 57.625 1.00 14.88 24 GLU B C 1
ATOM 1626 O O . GLU B 1 36 ? 130.079 5.356 57.252 1.00 18.57 24 GLU B O 1
ATOM 1632 N N . PHE B 1 37 ? 132.046 4.733 58.127 1.00 13.52 25 PHE B N 1
ATOM 1633 C CA . PHE B 1 37 ? 131.714 3.313 58.196 1.00 11.17 25 PHE B CA 1
ATOM 1634 C C . PHE B 1 37 ? 130.862 2.948 59.412 1.00 18.95 25 PHE B C 1
ATOM 1635 O O . PHE B 1 37 ? 130.334 1.827 59.503 1.00 20.46 25 PHE B O 1
ATOM 1643 N N . GLU B 1 38 ? 130.700 3.894 60.329 1.00 25.70 26 GLU B N 1
ATOM 1644 C CA . GLU B 1 38 ? 129.982 3.629 61.576 1.00 28.33 26 GLU B CA 1
ATOM 1645 C C . GLU B 1 38 ? 128.511 3.252 61.348 1.00 29.81 26 GLU B C 1
ATOM 1646 O O . GLU B 1 38 ? 127.938 2.489 62.123 1.00 29.23 26 GLU B O 1
ATOM 1652 N N . THR B 1 39 ? 127.908 3.780 60.285 1.00 27.07 27 THR B N 1
ATOM 1653 C CA . THR B 1 39 ? 126.492 3.545 60.015 1.00 27.43 27 THR B CA 1
ATOM 1654 C C . THR B 1 39 ? 126.247 2.495 58.933 1.00 28.53 27 THR B C 1
ATOM 1655 O O . THR B 1 39 ? 125.106 2.293 58.509 1.00 34.97 27 THR B O 1
ATOM 1659 N N . ILE B 1 40 ? 127.302 1.824 58.487 1.00 22.47 28 ILE B N 1
ATOM 1660 C CA . ILE B 1 40 ? 127.157 0.825 57.436 1.00 25.72 28 ILE B CA 1
ATOM 1661 C C . ILE B 1 40 ? 126.867 -0.552 58.027 1.00 25.87 28 ILE B C 1
ATOM 1662 O O . ILE B 1 40 ? 127.546 -0.999 58.948 1.00 24.84 28 ILE B O 1
ATOM 1667 N N . SER B 1 41 ? 125.835 -1.209 57.511 1.00 21.28 29 SER B N 1
ATOM 1668 C CA . SER B 1 41 ? 125.463 -2.530 57.998 1.00 21.44 29 SER B CA 1
ATOM 1669 C C . SER B 1 41 ? 126.499 -3.583 57.596 1.00 22.87 29 SER B C 1
ATOM 1670 O O . SER B 1 41 ? 126.970 -3.595 56.461 1.00 26.52 29 SER B O 1
ATOM 1673 N N . GLU B 1 42 ? 126.852 -4.468 58.528 1.00 26.30 30 GLU B N 1
ATOM 1674 C CA . GLU B 1 42 ? 127.725 -5.588 58.195 1.00 24.00 30 GLU B CA 1
ATOM 1675 C C . GLU B 1 42 ? 127.114 -6.426 57.083 1.00 23.20 30 GLU B C 1
ATOM 1676 O O . GLU B 1 42 ? 127.831 -6.988 56.253 1.00 21.53 30 GLU B O 1
ATOM 1682 N N . SER B 1 43 ? 125.785 -6.502 57.060 1.00 27.34 31 SER B N 1
ATOM 1683 C CA . SER B 1 43 ? 125.095 -7.306 56.060 1.00 24.08 31 SER B CA 1
ATOM 1684 C C . SER B 1 43 ? 125.263 -6.719 54.666 1.00 19.29 31 SER B C 1
ATOM 1685 O O . SER B 1 43 ? 125.012 -7.400 53.667 1.00 23.59 31 SER B O 1
ATOM 1688 N N . GLN B 1 44 ? 125.675 -5.455 54.592 1.00 22.52 32 GLN B N 1
ATOM 1689 C CA . GLN B 1 44 ? 125.849 -4.804 53.302 1.00 20.56 32 GLN B CA 1
ATOM 1690 C C . GLN B 1 44 ? 127.331 -4.575 52.929 1.00 14.23 32 GLN B C 1
ATOM 1691 O O . GLN B 1 44 ? 127.634 -3.901 51.940 1.00 15.32 32 GLN B O 1
ATOM 1697 N N . LYS B 1 45 ? 128.261 -5.197 53.661 1.00 20.85 33 LYS B N 1
ATOM 1698 C CA . LYS B 1 45 ? 129.688 -4.900 53.463 1.00 20.88 33 LYS B CA 1
ATOM 1699 C C . LYS B 1 45 ? 130.213 -5.314 52.077 1.00 12.85 33 LYS B C 1
ATOM 1700 O O . LYS B 1 45 ? 131.252 -4.827 51.632 1.00 12.26 33 LYS B O 1
ATOM 1706 N N . ASP B 1 46 ? 129.472 -6.184 51.389 1.00 16.54 34 ASP B N 1
ATOM 1707 C CA . ASP B 1 46 ? 129.911 -6.703 50.095 1.00 14.72 34 ASP B CA 1
ATOM 1708 C C . ASP B 1 46 ? 128.990 -6.294 48.944 1.00 14.43 34 ASP B C 1
ATOM 1709 O O . ASP B 1 46 ? 129.089 -6.828 47.835 1.00 15.05 34 ASP B O 1
ATOM 1714 N N . GLU B 1 47 ? 128.119 -5.325 49.198 1.00 12.78 35 GLU B N 1
ATOM 1715 C CA . GLU B 1 47 ? 127.161 -4.888 48.191 1.00 17.05 35 GLU B CA 1
ATOM 1716 C C . GLU B 1 47 ? 127.833 -4.033 47.128 1.00 15.37 35 GLU B C 1
ATOM 1717 O O . GLU B 1 47 ? 128.457 -3.015 47.435 1.00 17.13 35 GLU B O 1
ATOM 1723 N N . LYS B 1 48 ? 127.735 -4.481 45.880 1.00 19.30 36 LYS B N 1
ATOM 1724 C CA . LYS B 1 48 ? 128.239 -3.711 44.759 1.00 12.42 36 LYS B CA 1
ATOM 1725 C C . LYS B 1 48 ? 127.139 -2.780 44.275 1.00 13.19 36 LYS B C 1
ATOM 1726 O O . LYS B 1 48 ? 126.038 -3.208 43.855 1.00 15.69 36 LYS B O 1
ATOM 1732 N N . VAL B 1 49 ? 127.431 -1.492 44.380 1.00 15.11 37 VAL B N 1
ATOM 1733 C CA . VAL B 1 49 ? 126.471 -0.457 44.043 1.00 15.55 37 VAL B CA 1
ATOM 1734 C C . VAL B 1 49 ? 126.821 0.159 42.691 1.00 20.42 37 VAL B C 1
ATOM 1735 O O . VAL B 1 49 ? 127.996 0.316 42.360 1.00 18.34 37 VAL B O 1
ATOM 1739 N N . GLU B 1 50 ? 125.789 0.485 41.908 1.00 25.87 38 GLU B N 1
ATOM 1740 C CA . GLU B 1 50 ? 125.957 1.000 40.551 1.00 20.16 38 GLU B CA 1
ATOM 1741 C C . GLU B 1 50 ? 126.850 2.238 40.465 1.00 20.29 38 GLU B C 1
ATOM 1742 O O . GLU B 1 50 ? 126.627 3.222 41.174 1.00 18.45 38 GLU B O 1
ATOM 1748 N N . THR B 1 51 ? 127.847 2.161 39.576 1.00 16.61 39 THR B N 1
ATOM 1749 C CA . THR B 1 51 ? 128.870 3.203 39.307 1.00 13.83 39 THR B CA 1
ATOM 1750 C C . THR B 1 51 ? 129.861 3.447 40.440 1.00 17.94 39 THR B C 1
ATOM 1751 O O . THR B 1 51 ? 130.698 4.345 40.339 1.00 17.50 39 THR B O 1
ATOM 1755 N N . VAL B 1 52 ? 129.769 2.674 41.514 1.00 15.64 40 VAL B N 1
ATOM 1756 C CA . VAL B 1 52 ? 130.747 2.769 42.596 1.00 15.94 40 VAL B CA 1
ATOM 1757 C C . VAL B 1 52 ? 131.686 1.575 42.520 1.00 16.31 40 VAL B C 1
ATOM 1758 O O . VAL B 1 52 ? 131.248 0.455 42.678 1.00 16.04 40 VAL B O 1
ATOM 1762 N N . ASP B 1 53 ? 132.973 1.815 42.282 1.00 13.73 41 ASP B N 1
ATOM 1763 C CA . ASP B 1 53 ? 133.882 0.726 41.936 1.00 15.93 41 ASP B CA 1
ATOM 1764 C C . ASP B 1 53 ? 134.124 -0.304 43.040 1.00 13.52 41 ASP B C 1
ATOM 1765 O O . ASP B 1 53 ? 134.412 -1.463 42.737 1.00 16.79 41 ASP B O 1
ATOM 1770 N N . ARG B 1 54 ? 134.009 0.103 44.304 1.00 16.26 42 ARG B N 1
ATOM 1771 C CA . ARG B 1 54 ? 134.338 -0.786 45.419 1.00 14.68 42 ARG B CA 1
ATOM 1772 C C . ARG B 1 54 ? 133.218 -0.887 46.439 1.00 15.58 42 ARG B C 1
ATOM 1773 O O . ARG B 1 54 ? 132.491 0.058 46.660 1.00 11.20 42 ARG B O 1
ATOM 1781 N N . THR B 1 55 ? 133.094 -2.053 47.058 1.00 14.53 43 THR B N 1
ATOM 1782 C CA . THR B 1 55 ? 132.220 -2.251 48.201 1.00 12.15 43 THR B CA 1
ATOM 1783 C C . THR B 1 55 ? 132.862 -1.618 49.436 1.00 12.69 43 THR B C 1
ATOM 1784 O O . THR B 1 55 ? 134.047 -1.273 49.383 1.00 11.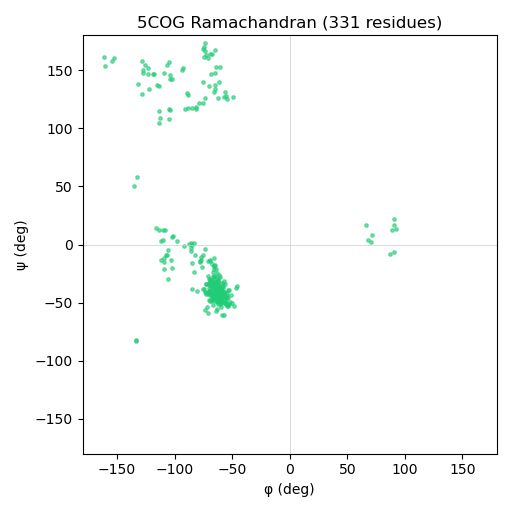03 43 THR B O 1
ATOM 1788 N N . PRO B 1 56 ? 132.111 -1.470 50.546 1.00 11.93 44 PRO B N 1
ATOM 1789 C CA . PRO B 1 56 ? 132.752 -0.950 51.759 1.00 15.71 44 PRO B CA 1
ATOM 1790 C C . PRO B 1 56 ? 133.907 -1.814 52.243 1.00 15.21 44 PRO B C 1
ATOM 1791 O O . PRO B 1 56 ? 134.930 -1.293 52.686 1.00 12.85 44 PRO B O 1
ATOM 1795 N N . SER B 1 57 ? 133.727 -3.130 52.169 1.00 10.64 45 SER B N 1
ATOM 1796 C CA . SER B 1 57 ? 134.799 -4.047 52.546 1.00 10.49 45 SER B CA 1
ATOM 1797 C C . SER B 1 57 ? 136.032 -3.869 51.659 1.00 14.08 45 SER B C 1
ATOM 1798 O O . SER B 1 57 ? 137.157 -3.841 52.156 1.00 11.95 45 SER B O 1
ATOM 1801 N N . GLU B 1 58 ? 135.825 -3.755 50.347 1.00 12.62 46 GLU B N 1
ATOM 1802 C CA . GLU B 1 58 ? 136.936 -3.586 49.417 1.00 10.47 46 GLU B CA 1
ATOM 1803 C C . GLU B 1 58 ? 137.641 -2.242 49.649 1.00 10.52 46 GLU B C 1
ATOM 1804 O O . GLU B 1 58 ? 138.871 -2.135 49.544 1.00 12.12 46 GLU B O 1
ATOM 1810 N N . ASN B 1 59 ? 136.838 -1.226 49.974 1.00 13.42 47 ASN B N 1
ATOM 1811 C CA . ASN B 1 59 ? 137.349 0.112 50.268 1.00 10.49 47 ASN B CA 1
ATOM 1812 C C . ASN B 1 59 ? 138.311 0.071 51.453 1.00 15.22 47 ASN B C 1
ATOM 1813 O O . ASN B 1 59 ? 139.429 0.587 51.377 1.00 13.06 47 ASN B O 1
ATOM 1818 N N . LEU B 1 60 ? 137.883 -0.560 52.543 1.00 11.96 48 LEU B N 1
ATOM 1819 C CA . LEU B 1 60 ? 138.759 -0.733 53.704 1.00 16.30 48 LEU B CA 1
ATOM 1820 C C . LEU B 1 60 ? 139.982 -1.607 53.376 1.00 13.68 48 LEU B C 1
ATOM 1821 O O . LEU B 1 60 ? 141.104 -1.293 53.797 1.00 12.87 48 LEU B O 1
ATOM 1826 N N . SER B 1 61 ? 139.776 -2.688 52.625 1.00 10.69 49 SER B N 1
ATOM 1827 C CA . SER B 1 61 ? 140.885 -3.592 52.257 1.00 10.65 49 SER B CA 1
ATOM 1828 C C . SER B 1 61 ? 141.996 -2.893 51.462 1.00 11.98 49 SER B C 1
ATOM 1829 O O . SER B 1 61 ? 143.172 -3.196 51.620 1.00 13.20 49 SER B O 1
ATOM 1832 N N . TYR B 1 62 ? 141.598 -1.964 50.600 1.00 12.11 50 TYR B N 1
ATOM 1833 C CA . TYR B 1 62 ? 142.521 -1.116 49.859 1.00 10.81 50 TYR B CA 1
ATOM 1834 C C . TYR B 1 62 ? 143.469 -0.367 50.791 1.00 10.04 50 TYR B C 1
ATOM 1835 O O . TYR B 1 62 ? 144.677 -0.335 50.567 1.00 10.48 50 TYR B O 1
ATOM 1844 N N . GLN B 1 63 ? 142.909 0.277 51.817 1.00 11.60 51 GLN B N 1
ATOM 1845 C CA . GLN B 1 63 ? 143.743 1.048 52.739 1.00 14.21 51 GLN B CA 1
ATOM 1846 C C . GLN B 1 63 ? 144.630 0.116 53.546 1.00 13.25 51 GLN B C 1
ATOM 1847 O O . GLN B 1 63 ? 145.824 0.363 53.722 1.00 11.92 51 GLN B O 1
ATOM 1853 N N . LEU B 1 64 ? 144.036 -0.953 54.061 1.00 13.02 52 LEU B N 1
ATOM 1854 C CA . LEU B 1 64 ? 144.830 -1.944 54.780 1.00 15.03 52 LEU B CA 1
ATOM 1855 C C . LEU B 1 64 ? 145.982 -2.434 53.911 1.00 13.21 52 LEU B C 1
ATOM 1856 O O . LEU B 1 64 ? 147.117 -2.531 54.373 1.00 12.48 52 LEU B O 1
ATOM 1861 N N . GLY B 1 65 ? 145.721 -2.673 52.633 1.00 14.49 53 GLY B N 1
ATOM 1862 C CA . GLY B 1 65 ? 146.781 -3.090 51.729 1.00 15.62 53 GLY B CA 1
ATOM 1863 C C . GLY B 1 65 ? 147.945 -2.114 51.663 1.00 14.38 53 GLY B C 1
ATOM 1864 O O . GLY B 1 65 ? 149.098 -2.453 51.982 1.00 13.63 53 GLY B O 1
ATOM 1865 N N . TRP B 1 66 ? 147.654 -0.890 51.248 1.00 11.78 54 TRP B N 1
ATOM 1866 C CA . TRP B 1 66 ? 148.733 0.082 51.051 1.00 11.62 54 TRP B CA 1
ATOM 1867 C C . TRP B 1 66 ? 149.380 0.561 52.340 1.00 13.15 54 TRP B C 1
ATOM 1868 O O . TRP B 1 66 ? 150.595 0.736 52.373 1.00 14.20 54 TRP B O 1
ATOM 1879 N N . VAL B 1 67 ? 148.596 0.810 53.385 1.00 11.74 55 VAL B N 1
ATOM 1880 C CA . VAL B 1 67 ? 149.193 1.314 54.615 1.00 10.84 55 VAL B CA 1
ATOM 1881 C C . VAL B 1 67 ? 150.094 0.255 55.201 1.00 14.11 55 VAL B C 1
ATOM 1882 O O . VAL B 1 67 ? 151.213 0.550 55.626 1.00 13.67 55 VAL B O 1
ATOM 1886 N N . ASN B 1 68 ? 149.626 -0.982 55.210 1.00 12.61 56 ASN B N 1
ATOM 1887 C CA . ASN B 1 68 ? 150.481 -2.057 55.701 1.00 14.45 56 ASN B CA 1
ATOM 1888 C C . ASN B 1 68 ? 151.720 -2.303 54.826 1.00 13.02 56 ASN B C 1
ATOM 1889 O O . ASN B 1 68 ? 152.804 -2.608 55.351 1.00 16.87 56 ASN B O 1
ATOM 1894 N N . LEU B 1 69 ? 151.592 -2.171 53.511 1.00 13.96 57 LEU B N 1
ATOM 1895 C CA . LEU B 1 69 ? 152.763 -2.282 52.631 1.00 15.26 57 LEU B CA 1
ATOM 1896 C C . LEU B 1 69 ? 153.796 -1.205 52.958 1.00 15.77 57 LEU B C 1
ATOM 1897 O O . LEU B 1 69 ? 154.999 -1.482 53.051 1.00 16.53 57 LEU B O 1
ATOM 1902 N N . LEU B 1 70 ? 153.323 0.026 53.130 1.00 12.97 58 LEU B N 1
ATOM 1903 C CA . LEU B 1 70 ? 154.192 1.149 53.492 1.00 10.30 58 LEU B CA 1
ATOM 1904 C C . LEU B 1 70 ? 155.017 0.847 54.746 1.00 15.61 58 LEU B C 1
ATOM 1905 O O . LEU B 1 70 ? 156.260 0.986 54.761 1.00 15.08 58 LEU B O 1
ATOM 1910 N N . LEU B 1 71 ? 154.319 0.441 55.803 1.00 17.00 59 LEU B N 1
ATOM 1911 C CA . LEU B 1 71 ? 154.951 0.035 57.052 1.00 11.41 59 LEU B CA 1
ATOM 1912 C C . LEU B 1 71 ? 155.945 -1.099 56.834 1.00 12.50 59 LEU B C 1
ATOM 1913 O O . LEU B 1 71 ? 157.041 -1.077 57.404 1.00 14.35 59 LEU B O 1
ATOM 1918 N N . GLU B 1 72 ? 155.569 -2.067 55.994 1.00 14.36 60 GLU B N 1
ATOM 1919 C CA . GLU B 1 72 ? 156.422 -3.222 55.693 1.00 19.43 60 GLU B CA 1
ATOM 1920 C C . GLU B 1 72 ? 157.690 -2.831 54.914 1.00 18.22 60 GLU B C 1
ATOM 1921 O O .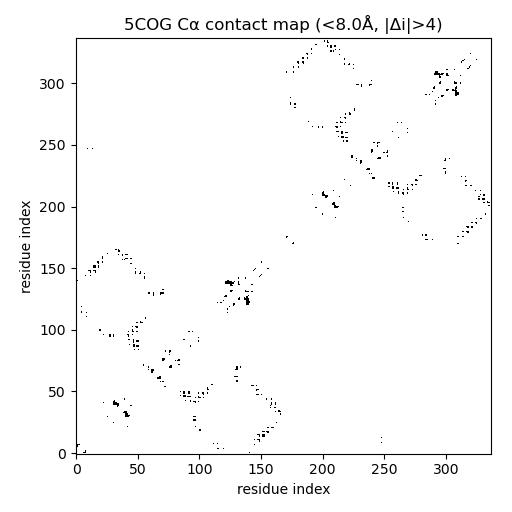 GLU B 1 72 ? 158.771 -3.406 55.139 1.00 16.72 60 GLU B O 1
ATOM 1927 N N . TRP B 1 73 ? 157.586 -1.850 54.014 1.00 13.38 61 TRP B N 1
ATOM 1928 C CA . TRP B 1 73 ? 158.789 -1.399 53.292 1.00 17.44 61 TRP B CA 1
ATOM 1929 C C . TRP B 1 73 ? 159.830 -0.910 54.298 1.00 17.24 61 TRP B C 1
ATOM 1930 O O . TRP B 1 73 ? 161.015 -1.261 54.230 1.00 16.02 61 TRP B O 1
ATOM 1941 N N . GLU B 1 74 ? 159.359 -0.103 55.241 1.00 15.55 62 GLU B N 1
ATOM 1942 C CA . GLU B 1 74 ? 160.219 0.456 56.272 1.00 14.50 62 GLU B CA 1
ATOM 1943 C C . GLU B 1 74 ? 160.750 -0.629 57.207 1.00 17.83 62 GLU B C 1
ATOM 1944 O O . GLU B 1 74 ? 161.937 -0.664 57.497 1.00 16.44 62 GLU B O 1
ATOM 1950 N N . ALA B 1 75 ? 159.871 -1.520 57.669 1.00 18.57 63 ALA B N 1
ATOM 1951 C CA . ALA B 1 75 ? 160.294 -2.593 58.573 1.00 14.66 63 ALA B CA 1
ATOM 1952 C C . ALA B 1 75 ? 161.373 -3.461 57.925 1.00 20.54 63 ALA B C 1
ATOM 1953 O O . ALA B 1 75 ? 162.370 -3.834 58.560 1.00 20.03 63 ALA B O 1
ATOM 1955 N N . LYS B 1 76 ? 161.192 -3.781 56.654 1.00 17.46 64 LYS B N 1
ATOM 1956 C CA . LYS B 1 76 ? 162.178 -4.611 55.973 1.00 19.64 64 LYS B CA 1
ATOM 1957 C C . LYS B 1 76 ? 163.489 -3.856 55.833 1.00 18.22 64 LYS B C 1
ATOM 1958 O O . LYS B 1 76 ? 164.575 -4.405 56.118 1.00 19.33 64 LYS B O 1
ATOM 1964 N N . GLU B 1 77 ? 163.411 -2.592 55.411 1.00 14.71 65 GLU B N 1
ATOM 1965 C CA . GLU B 1 77 ? 164.649 -1.882 55.115 1.00 13.40 65 GLU B CA 1
ATOM 1966 C C . GLU B 1 77 ? 165.474 -1.673 56.375 1.00 18.08 65 GLU B C 1
ATOM 1967 O O . GLU B 1 77 ? 166.679 -1.885 56.346 1.00 19.07 65 GLU B O 1
ATOM 1973 N N . ILE B 1 78 ? 164.846 -1.301 57.491 1.00 14.54 66 ILE B N 1
ATOM 1974 C CA . ILE B 1 78 ? 165.646 -1.022 58.686 1.00 19.75 66 ILE B CA 1
ATOM 1975 C C . ILE B 1 78 ? 166.118 -2.327 59.360 1.00 20.18 66 ILE B C 1
ATOM 1976 O O . ILE B 1 78 ? 166.958 -2.295 60.251 1.00 20.93 66 ILE B O 1
ATOM 1981 N N . ALA B 1 79 ? 165.577 -3.467 58.931 1.00 20.73 67 ALA B N 1
ATOM 1982 C CA . ALA B 1 79 ? 166.062 -4.767 59.388 1.00 20.09 67 ALA B CA 1
ATOM 1983 C C . ALA B 1 79 ? 167.147 -5.296 58.451 1.00 20.63 67 ALA B C 1
ATOM 1984 O O . ALA B 1 79 ? 167.712 -6.381 58.673 1.00 20.80 67 ALA B O 1
ATOM 1986 N N . GLY B 1 80 ? 167.435 -4.525 57.404 1.00 22.14 68 GLY B N 1
ATOM 1987 C CA . GLY B 1 80 ? 168.509 -4.844 56.482 1.00 23.77 68 GLY B CA 1
ATOM 1988 C C . GLY B 1 80 ? 168.115 -5.705 55.294 1.00 26.25 68 GLY B C 1
ATOM 1989 O O . GLY B 1 80 ? 168.983 -6.276 54.629 1.00 30.50 68 GLY B O 1
ATOM 1990 N N . TYR B 1 81 ? 166.816 -5.802 55.018 1.00 22.69 69 TYR B N 1
ATOM 1991 C CA . TYR B 1 81 ? 166.336 -6.595 53.897 1.00 23.93 69 TYR B CA 1
ATOM 1992 C C . TYR B 1 81 ? 166.171 -5.764 52.639 1.00 31.04 69 TYR B C 1
ATOM 1993 O O . TYR B 1 81 ? 165.906 -4.561 52.702 1.00 28.02 69 TYR B O 1
ATOM 2002 N N . ASN B 1 82 ? 166.305 -6.426 51.498 1.00 27.12 70 ASN B N 1
ATOM 2003 C CA . ASN B 1 82 ? 165.939 -5.834 50.223 1.00 27.31 70 ASN B CA 1
ATOM 2004 C C . ASN B 1 82 ? 164.443 -5.583 50.187 1.00 28.07 70 ASN B C 1
ATOM 2005 O O . ASN B 1 82 ? 163.661 -6.429 50.618 1.00 33.22 70 ASN B O 1
ATOM 2010 N N . VAL B 1 83 ? 164.034 -4.426 49.682 1.00 25.33 71 VAL B N 1
ATOM 2011 C CA . VAL B 1 83 ? 162.607 -4.152 49.590 1.00 25.30 71 VAL B CA 1
ATOM 2012 C C . VAL B 1 83 ? 162.154 -4.093 48.142 1.00 35.32 71 VAL B C 1
ATOM 2013 O O . VAL B 1 83 ? 162.470 -3.160 47.410 1.00 40.17 71 VAL B O 1
ATOM 2017 N N . GLU B 1 84 ? 161.414 -5.117 47.743 1.00 38.06 72 GLU B N 1
ATOM 2018 C CA . GLU B 1 84 ? 160.799 -5.163 46.430 1.00 40.73 72 GLU B CA 1
ATOM 2019 C C . GLU B 1 84 ? 159.465 -4.419 46.487 1.00 35.70 72 GLU B C 1
ATOM 2020 O O . GLU B 1 84 ? 158.571 -4.811 47.243 1.00 37.69 72 GLU B O 1
ATOM 2026 N N . THR B 1 85 ? 159.337 -3.340 45.714 1.00 29.57 73 THR B N 1
ATOM 2027 C CA . THR B 1 85 ? 158.114 -2.541 45.723 1.00 33.10 73 THR B CA 1
ATOM 2028 C C . THR B 1 85 ? 157.325 -2.707 44.422 1.00 31.56 73 THR B C 1
ATOM 2029 O O . THR B 1 85 ? 157.910 -2.913 43.358 1.00 37.39 73 THR B O 1
ATOM 2033 N N . PRO B 1 86 ? 155.984 -2.629 44.499 1.00 34.17 74 PRO B N 1
ATOM 2034 C CA . PRO B 1 86 ? 155.167 -2.419 45.700 1.00 27.12 74 PRO B CA 1
ATOM 2035 C C . PRO B 1 86 ? 155.207 -3.624 46.633 1.00 30.11 74 PRO B C 1
ATOM 2036 O O . PRO B 1 86 ? 155.129 -3.474 47.850 1.00 30.20 74 PRO B O 1
ATOM 2040 N N . ALA B 1 87 ? 155.351 -4.807 46.049 1.00 32.45 75 ALA B N 1
ATOM 2041 C CA . ALA B 1 87 ? 155.402 -6.047 46.812 1.00 34.23 75 ALA B CA 1
ATOM 2042 C C . ALA B 1 87 ? 156.169 -7.106 46.027 1.00 35.22 75 ALA B C 1
ATOM 2043 O O . ALA B 1 87 ? 156.299 -7.002 44.807 1.00 32.34 75 ALA B O 1
ATOM 2045 N N . PRO B 1 88 ? 156.703 -8.120 46.723 1.00 39.28 76 PRO B N 1
ATOM 2046 C CA . PRO B 1 88 ? 157.374 -9.189 45.977 1.00 38.72 76 PRO B CA 1
ATOM 2047 C C . PRO B 1 88 ? 156.395 -9.906 45.055 1.00 40.56 76 PRO B C 1
ATOM 2048 O O . PRO B 1 88 ? 155.342 -10.352 45.515 1.00 40.50 76 PRO B O 1
ATOM 2052 N N . GLY B 1 89 ? 156.726 -9.985 43.770 1.00 38.34 77 GLY B N 1
ATOM 2053 C CA . GLY B 1 89 ? 155.871 -10.651 42.803 1.00 41.89 77 GLY B CA 1
ATOM 2054 C C . GLY B 1 89 ? 154.852 -9.732 42.148 1.00 44.55 77 GLY B C 1
ATOM 2055 O O . GLY B 1 89 ? 154.135 -10.138 41.233 1.00 45.26 77 GLY B O 1
ATOM 2056 N N . TYR B 1 90 ? 154.779 -8.492 42.621 1.00 41.17 78 TYR B N 1
ATOM 2057 C CA . TYR B 1 90 ? 153.875 -7.507 42.039 1.00 38.52 78 TYR B CA 1
ATOM 2058 C C . TYR B 1 90 ? 154.654 -6.330 41.490 1.00 41.42 78 TYR B C 1
ATOM 2059 O O . TYR B 1 90 ? 155.693 -5.951 42.029 1.00 47.21 78 TYR B O 1
ATOM 2068 N N . LYS B 1 91 ? 154.150 -5.747 40.410 1.00 45.45 79 LYS B N 1
ATOM 2069 C CA . LYS B 1 91 ? 154.861 -4.660 39.756 1.00 47.29 79 LYS B CA 1
ATOM 2070 C C . LYS B 1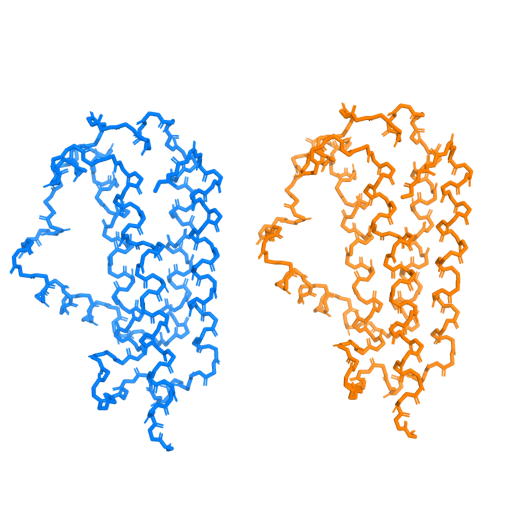 91 ? 153.985 -3.424 39.596 1.00 42.33 79 LYS B C 1
ATOM 2071 O O . LYS B 1 91 ? 152.757 -3.515 39.539 1.00 38.62 79 LYS B O 1
ATOM 2077 N N . TRP B 1 92 ? 154.636 -2.269 39.513 1.00 39.99 80 TRP B N 1
ATOM 2078 C CA . TRP B 1 92 ? 153.946 -0.986 39.551 1.00 39.39 80 TRP B CA 1
ATOM 2079 C C . TRP B 1 92 ? 153.034 -0.742 38.352 1.00 40.76 80 TRP B C 1
ATOM 2080 O O . TRP B 1 92 ? 152.234 0.192 38.370 1.00 47.93 80 TRP B O 1
ATOM 2091 N N . ASN B 1 93 ? 153.152 -1.573 37.320 1.00 36.51 81 ASN B N 1
ATOM 2092 C CA . ASN B 1 93 ? 152.281 -1.473 36.155 1.00 35.45 81 ASN B CA 1
ATOM 2093 C C . ASN B 1 93 ? 151.179 -2.532 36.177 1.00 40.30 81 ASN B C 1
ATOM 2094 O O . ASN B 1 93 ? 150.419 -2.670 35.219 1.00 48.55 81 ASN B O 1
ATOM 2099 N N . ASN B 1 94 ? 151.097 -3.275 37.276 1.00 41.91 82 ASN B N 1
ATOM 2100 C CA . ASN B 1 94 ? 150.008 -4.220 37.491 1.00 48.41 82 ASN B CA 1
ATOM 2101 C C . ASN B 1 94 ? 149.451 -4.036 38.901 1.00 47.65 82 ASN B C 1
ATOM 2102 O O . ASN B 1 94 ? 149.442 -4.964 39.708 1.00 54.53 82 ASN B O 1
ATOM 2107 N N . LEU B 1 95 ? 149.001 -2.826 39.207 1.00 38.13 83 LEU B N 1
ATOM 2108 C CA . LEU B 1 95 ? 148.442 -2.549 40.525 1.00 32.98 83 LEU B CA 1
ATOM 2109 C C . LEU B 1 95 ? 147.096 -3.242 40.671 1.00 29.90 83 LEU B C 1
ATOM 2110 O O . LEU B 1 95 ? 146.671 -3.566 41.779 1.00 32.01 83 LEU B O 1
ATOM 2115 N N . GLY B 1 96 ? 146.431 -3.453 39.538 1.00 33.26 84 GLY B N 1
ATOM 2116 C CA . GLY B 1 96 ? 145.183 -4.190 39.501 1.00 31.25 84 GLY B CA 1
ATOM 2117 C C . GLY B 1 96 ? 145.330 -5.525 40.201 1.00 29.65 84 GLY B C 1
ATOM 2118 O O . GLY B 1 96 ? 144.522 -5.873 41.062 1.00 28.48 84 GLY B O 1
ATOM 2119 N N . GLY B 1 97 ? 146.380 -6.262 39.851 1.00 28.12 85 GLY B N 1
ATOM 2120 C CA . GLY B 1 97 ? 146.638 -7.550 40.468 1.00 26.16 85 GLY B CA 1
ATOM 2121 C C . GLY B 1 97 ? 146.980 -7.401 41.940 1.00 32.30 85 GLY B C 1
ATOM 2122 O O . GLY B 1 97 ? 146.593 -8.232 42.767 1.00 31.46 85 GLY B O 1
ATOM 2123 N N . LEU B 1 98 ? 147.718 -6.343 42.269 1.00 25.47 86 LEU B N 1
ATOM 2124 C CA . LEU B 1 98 ? 148.057 -6.061 43.658 1.00 25.25 86 LEU B CA 1
ATOM 2125 C C . LEU B 1 98 ? 146.798 -5.781 44.473 1.00 24.01 86 LEU B C 1
ATOM 2126 O O . LEU B 1 98 ? 146.654 -6.276 45.594 1.00 24.37 86 LEU B O 1
ATOM 2131 N N . TYR B 1 99 ? 145.891 -4.980 43.915 1.00 21.30 87 TYR B N 1
ATOM 2132 C CA . TYR B 1 99 ? 144.649 -4.649 44.614 1.00 22.47 87 TYR B CA 1
ATOM 2133 C C . TYR B 1 99 ? 143.870 -5.925 44.886 1.00 24.86 87 TYR B C 1
ATOM 2134 O O . TYR B 1 99 ? 143.318 -6.109 45.967 1.00 24.26 87 TYR B O 1
ATOM 2143 N N . GLN B 1 100 ? 143.851 -6.814 43.899 1.00 29.55 88 GLN B N 1
ATOM 2144 C CA . GLN B 1 100 ? 143.205 -8.104 44.056 1.00 28.51 88 GLN B CA 1
ATOM 2145 C C . GLN B 1 100 ? 143.814 -8.882 45.220 1.00 25.70 88 GLN B C 1
ATOM 2146 O O . GLN B 1 100 ? 143.112 -9.592 45.937 1.00 22.68 88 GLN B O 1
ATOM 2152 N N . SER B 1 101 ? 145.120 -8.743 45.424 1.00 22.27 89 SER B N 1
ATOM 2153 C CA . SER B 1 101 ? 145.752 -9.419 46.547 1.00 21.27 89 SER B CA 1
ATOM 2154 C C . SER B 1 101 ? 145.322 -8.800 47.878 1.00 19.76 89 SER B C 1
ATOM 2155 O O . SER B 1 101 ? 145.236 -9.490 48.891 1.00 18.90 89 SER B O 1
ATOM 2158 N N . PHE B 1 102 ? 145.079 -7.490 47.876 1.00 15.79 90 PHE B N 1
ATOM 2159 C CA . PHE B 1 102 ? 144.528 -6.818 49.041 1.00 14.28 90 PHE B CA 1
ATOM 2160 C C . PHE B 1 102 ? 143.135 -7.338 49.385 1.00 19.11 90 PHE B C 1
ATOM 2161 O O . PHE B 1 102 ? 142.836 -7.623 50.545 1.00 18.91 90 PHE B O 1
ATOM 2169 N N . TYR B 1 103 ? 142.280 -7.411 48.370 1.00 23.29 91 TYR B N 1
ATOM 2170 C CA . TYR B 1 103 ? 140.884 -7.779 48.585 1.00 23.69 91 TYR B CA 1
ATOM 2171 C C . TYR B 1 103 ? 140.811 -9.189 49.155 1.00 19.18 91 TYR B C 1
ATOM 2172 O O . TYR B 1 103 ? 140.022 -9.470 50.059 1.00 22.60 91 TYR B O 1
ATOM 2181 N N . LYS B 1 104 ? 141.658 -10.066 48.635 1.00 19.68 92 LYS B N 1
ATOM 2182 C CA . LYS B 1 104 ? 141.705 -11.446 49.103 1.00 22.22 92 LYS B CA 1
ATOM 2183 C C . LYS B 1 104 ? 142.270 -11.530 50.518 1.00 18.98 92 LYS B C 1
ATOM 2184 O O . LYS B 1 104 ? 141.752 -12.255 51.356 1.00 25.68 92 LYS B O 1
ATOM 2190 N N . LYS B 1 105 ? 143.315 -10.753 50.796 1.00 18.03 93 LYS B N 1
ATOM 2191 C CA . LYS B 1 105 ? 143.984 -10.825 52.088 1.00 22.33 93 LYS B CA 1
ATOM 2192 C C . LYS B 1 105 ? 143.144 -10.312 53.253 1.00 24.60 93 LYS B C 1
ATOM 2193 O O . LYS B 1 105 ? 143.130 -10.915 54.328 1.00 25.39 93 LYS B O 1
ATOM 2199 N N . TYR B 1 106 ? 142.470 -9.183 53.053 1.00 18.00 94 TYR B N 1
ATOM 2200 C CA . TYR B 1 106 ? 141.739 -8.560 54.146 1.00 16.66 94 TYR B CA 1
ATOM 2201 C C . TYR B 1 106 ? 140.228 -8.728 54.042 1.00 19.40 94 TYR B C 1
ATOM 2202 O O . TYR B 1 106 ? 139.505 -8.342 54.960 1.00 19.85 94 TYR B O 1
ATOM 2211 N N . GLY B 1 107 ? 139.755 -9.323 52.947 1.00 17.05 95 GLY B N 1
ATOM 2212 C CA . GLY B 1 107 ? 138.325 -9.435 52.719 1.00 19.98 95 GLY B CA 1
ATOM 2213 C C . GLY B 1 107 ? 137.656 -10.493 53.574 1.00 23.84 95 GLY B C 1
ATOM 2214 O O . GLY B 1 107 ? 136.426 -10.604 53.585 1.00 22.55 95 GLY B O 1
ATOM 2215 N N . ILE B 1 108 ? 138.455 -11.300 54.273 1.00 19.61 96 ILE B N 1
ATOM 2216 C CA . ILE B 1 108 ? 137.893 -12.325 55.146 1.00 21.61 96 ILE B CA 1
ATOM 2217 C C . ILE B 1 108 ? 137.508 -11.759 56.507 1.00 19.75 96 ILE B C 1
ATOM 2218 O O . ILE B 1 108 ? 137.045 -12.492 57.380 1.00 22.38 96 ILE B O 1
ATOM 2223 N N . TYR B 1 109 ? 137.709 -10.454 56.683 1.00 20.53 97 TYR B N 1
ATOM 2224 C CA . TYR B 1 109 ? 137.387 -9.791 57.938 1.00 19.28 97 TYR B CA 1
ATOM 2225 C C . TYR B 1 109 ? 136.133 -8.938 57.791 1.00 22.34 97 TYR B C 1
ATOM 2226 O O . TYR B 1 109 ? 135.789 -8.495 56.694 1.00 22.75 97 TYR B O 1
ATOM 2235 N N . SER B 1 110 ? 135.449 -8.719 58.905 1.00 18.60 98 SER B N 1
ATOM 2236 C CA . SER B 1 110 ? 134.255 -7.882 58.915 1.00 18.12 98 SER B CA 1
ATOM 2237 C C . SER B 1 110 ? 134.642 -6.411 58.812 1.00 18.08 98 SER B C 1
ATOM 2238 O O . SER B 1 110 ? 135.819 -6.062 58.916 1.00 19.15 98 SER B O 1
ATOM 2241 N N . ILE B 1 111 ? 133.658 -5.547 58.607 1.00 14.12 99 ILE B N 1
ATOM 2242 C CA . ILE B 1 111 ? 133.950 -4.115 58.624 1.00 14.05 99 ILE B CA 1
ATOM 2243 C C . ILE B 1 111 ? 134.565 -3.721 59.960 1.00 17.89 99 ILE B C 1
ATOM 2244 O O . ILE B 1 111 ? 135.580 -3.023 60.008 1.00 16.63 99 ILE B O 1
ATOM 2249 N N . LYS B 1 112 ? 133.952 -4.194 61.040 1.00 18.83 100 LYS B N 1
ATOM 2250 C CA . LYS B 1 112 ? 134.431 -3.921 62.386 1.00 14.97 100 LYS B CA 1
ATOM 2251 C C . LYS B 1 112 ? 135.889 -4.349 62.542 1.00 14.82 100 LYS B C 1
ATOM 2252 O O . LYS B 1 112 ? 136.714 -3.598 63.057 1.00 20.98 100 LYS B O 1
ATOM 2258 N N . GLU B 1 113 ? 136.190 -5.555 62.071 1.00 15.37 101 GLU B N 1
ATOM 2259 C CA . GLU B 1 113 ? 137.545 -6.089 62.148 1.00 19.51 101 GLU B CA 1
ATOM 2260 C C . GLU B 1 113 ? 138.512 -5.285 61.281 1.00 19.72 101 GLU B C 1
ATOM 2261 O O . GLU B 1 113 ? 139.595 -4.896 61.739 1.00 17.50 101 GLU B O 1
ATOM 2267 N N . GLN B 1 114 ? 138.129 -5.045 60.029 1.00 15.41 102 GLN B N 1
ATOM 2268 C CA . GLN B 1 114 ? 138.963 -4.255 59.129 1.00 15.01 102 GLN B CA 1
ATOM 2269 C C . GLN B 1 114 ? 139.199 -2.834 59.655 1.00 13.78 102 GLN B C 1
ATOM 2270 O O . GLN B 1 114 ? 140.301 -2.307 59.502 1.00 19.94 102 GLN B O 1
ATOM 2276 N N . ARG B 1 115 ? 138.181 -2.206 60.251 1.00 15.04 103 ARG B N 1
ATOM 2277 C CA . ARG B 1 115 ? 138.362 -0.846 60.796 1.00 12.96 103 ARG B CA 1
ATOM 2278 C C . ARG B 1 115 ? 139.380 -0.842 61.939 1.00 16.56 103 ARG B C 1
ATOM 2279 O O . ARG B 1 115 ? 140.263 0.024 62.014 1.00 16.06 103 ARG B O 1
ATOM 2287 N N . ALA B 1 116 ? 139.251 -1.824 62.824 1.00 17.68 104 ALA B N 1
ATOM 2288 C CA . ALA B 1 116 ? 140.154 -1.958 63.961 1.00 19.48 104 ALA B CA 1
ATOM 2289 C C . ALA B 1 116 ? 141.586 -2.175 63.487 1.00 17.43 104 ALA B C 1
ATOM 2290 O O . ALA B 1 116 ? 142.522 -1.549 63.999 1.00 18.82 104 ALA B O 1
ATOM 2292 N N . LYS B 1 117 ? 141.754 -3.049 62.499 1.00 12.83 105 LYS B N 1
ATOM 2293 C CA . LYS B 1 117 ? 143.067 -3.266 61.910 1.00 16.80 105 LYS B CA 1
ATOM 2294 C C . LYS B 1 117 ? 143.638 -1.974 61.311 1.00 15.48 105 LYS B C 1
ATOM 2295 O O . LYS B 1 117 ? 144.826 -1.691 61.485 1.00 16.23 105 LYS B O 1
ATOM 2301 N N . LEU B 1 118 ? 142.800 -1.190 60.628 1.00 12.63 106 LEU B N 1
ATOM 2302 C CA . LEU B 1 118 ? 143.284 0.034 59.983 1.00 10.57 106 LEU B CA 1
ATOM 2303 C C . LEU B 1 118 ? 143.645 1.079 61.031 1.00 13.20 106 LEU B C 1
ATOM 2304 O O . LEU B 1 118 ? 144.617 1.820 60.867 1.00 12.75 106 LEU B O 1
ATOM 2309 N N . ARG B 1 119 ? 142.854 1.138 62.099 1.00 16.96 107 ARG B N 1
ATOM 2310 C CA . ARG B 1 119 ? 143.103 2.096 63.161 1.00 16.75 107 ARG B CA 1
ATOM 2311 C C . ARG B 1 119 ? 144.475 1.809 63.768 1.00 16.50 107 ARG B C 1
ATOM 2312 O O . ARG B 1 119 ? 145.282 2.718 63.987 1.00 16.41 107 ARG B O 1
ATOM 2320 N N . GLU B 1 120 ? 144.753 0.543 64.024 1.00 14.17 108 GLU B N 1
ATOM 2321 C CA . GLU B 1 120 ? 146.060 0.202 64.583 1.00 16.57 108 GLU B CA 1
ATOM 2322 C C . GLU B 1 120 ? 147.205 0.482 63.592 1.00 16.97 108 GLU B C 1
ATOM 2323 O O . GLU B 1 120 ? 148.283 0.927 63.992 1.00 18.94 108 GLU B O 1
ATOM 2329 N N . ALA B 1 121 ? 146.961 0.265 62.304 1.00 18.58 109 ALA B N 1
ATOM 2330 C CA . ALA B 1 121 ? 147.960 0.552 61.280 1.00 14.00 109 ALA B CA 1
ATOM 2331 C C . ALA B 1 121 ? 148.257 2.054 61.186 1.00 14.49 109 ALA B C 1
ATOM 2332 O O . ALA B 1 121 ? 149.410 2.473 61.038 1.00 15.45 109 ALA B O 1
ATOM 2334 N N . VAL B 1 122 ? 147.209 2.866 61.269 1.00 13.29 110 VAL B N 1
ATOM 2335 C CA . VAL B 1 122 ? 147.387 4.303 61.179 1.00 11.04 110 VAL B CA 1
ATOM 2336 C C . VAL B 1 122 ? 148.142 4.786 62.409 1.00 15.09 110 VAL B C 1
ATOM 2337 O O . VAL B 1 122 ? 149.023 5.648 62.312 1.00 15.35 110 VAL B O 1
ATOM 2341 N N . ASN B 1 123 ? 147.843 4.188 63.557 1.00 13.24 111 ASN B N 1
ATOM 2342 C CA . ASN B 1 123 ? 148.570 4.512 64.784 1.00 16.48 111 ASN B CA 1
ATOM 2343 C C . ASN B 1 123 ? 150.050 4.192 64.657 1.00 13.92 111 ASN B C 1
ATOM 2344 O O . ASN B 1 123 ? 150.901 4.913 65.183 1.00 17.94 111 ASN B O 1
ATOM 2349 N N . GLU B 1 124 ? 150.352 3.103 63.961 1.00 16.06 112 GLU B N 1
ATOM 2350 C CA . GLU B 1 124 ? 151.740 2.735 63.719 1.00 15.36 112 GLU B CA 1
ATOM 2351 C C . GLU B 1 124 ? 152.399 3.792 62.843 1.00 13.29 112 GLU B C 1
ATOM 2352 O O . GLU B 1 124 ? 153.576 4.095 62.996 1.00 17.86 112 GLU B O 1
ATOM 2358 N N . VAL B 1 125 ? 151.626 4.384 61.943 1.00 12.99 113 VAL B N 1
ATOM 2359 C CA . VAL B 1 125 ? 152.172 5.437 61.101 1.00 15.46 113 VAL B CA 1
ATOM 2360 C C . VAL B 1 125 ? 152.503 6.679 61.934 1.00 16.06 113 VAL B C 1
ATOM 2361 O O . VAL B 1 125 ? 153.527 7.309 61.704 1.00 14.35 113 VAL B O 1
ATOM 2365 N N . TYR B 1 126 ? 151.637 7.035 62.887 1.00 16.89 114 TYR B N 1
ATOM 2366 C CA . TYR B 1 126 ? 151.941 8.138 63.802 1.00 15.06 114 TYR B CA 1
ATOM 2367 C C . TYR B 1 126 ? 153.263 7.912 64.517 1.00 15.61 114 TYR B C 1
ATOM 2368 O O . TYR B 1 126 ? 154.129 8.796 64.547 1.00 14.80 114 TYR B O 1
ATOM 2377 N N . LYS B 1 127 ? 153.390 6.723 65.107 1.00 16.14 115 LYS B N 1
ATOM 2378 C CA . LYS B 1 127 ? 154.581 6.338 65.860 1.00 17.26 115 LYS B CA 1
ATOM 2379 C C . LYS B 1 127 ? 155.822 6.403 64.986 1.00 17.41 115 LYS B C 1
ATOM 2380 O O . LYS B 1 127 ? 156.875 6.903 65.415 1.00 19.53 115 LYS B O 1
ATOM 2386 N N . TRP B 1 128 ? 155.687 5.909 63.761 1.00 17.14 116 TRP B N 1
ATOM 2387 C CA . TRP B 1 128 ? 156.785 5.900 62.800 1.00 14.34 116 TRP B CA 1
ATOM 2388 C C . TRP B 1 128 ? 157.291 7.310 62.496 1.00 17.18 116 TRP B C 1
ATOM 2389 O O . TRP B 1 128 ? 158.487 7.607 62.629 1.00 19.59 116 TRP B O 1
ATOM 2400 N N . ILE B 1 129 ? 156.372 8.175 62.100 1.00 13.07 117 ILE B N 1
ATOM 2401 C CA . ILE B 1 129 ? 156.691 9.569 61.812 1.00 15.11 117 ILE B CA 1
ATOM 2402 C C . ILE B 1 129 ? 157.424 10.211 62.983 1.00 15.92 117 ILE B C 1
ATOM 2403 O O . ILE B 1 129 ? 158.360 10.982 62.790 1.00 22.07 117 ILE B O 1
ATOM 2408 N N . SER B 1 130 ? 156.995 9.872 64.197 1.00 15.91 118 SER B N 1
ATOM 2409 C CA . SER B 1 130 ? 157.569 10.446 65.404 1.00 16.31 118 SER B CA 1
ATOM 2410 C C . SER B 1 130 ? 159.014 10.007 65.618 1.00 20.37 118 SER B C 1
ATOM 2411 O O . SER B 1 130 ? 159.824 10.772 66.145 1.00 22.45 118 SER B O 1
ATOM 2414 N N . THR B 1 131 ? 159.337 8.789 65.206 1.00 16.14 119 THR B N 1
ATOM 2415 C CA . THR B 1 131 ? 160.691 8.262 65.416 1.00 13.62 119 THR B CA 1
ATOM 2416 C C . THR B 1 131 ? 161.684 8.706 64.351 1.00 24.36 119 THR B C 1
ATOM 2417 O O . THR B 1 131 ? 162.893 8.703 64.592 1.00 23.43 119 THR B O 1
ATOM 2421 N N . LEU B 1 132 ? 161.185 9.057 63.171 1.00 16.21 120 LEU B N 1
ATOM 2422 C CA . LEU B 1 132 ? 162.059 9.456 62.066 1.00 16.82 120 LEU B CA 1
ATOM 2423 C C . LEU B 1 132 ? 162.798 10.737 62.399 1.00 19.12 120 LEU B C 1
ATOM 2424 O O . LEU B 1 132 ? 162.271 11.575 63.114 1.00 20.56 120 LEU B O 1
ATOM 2429 N N . SER B 1 133 ? 164.020 10.891 61.901 1.00 20.33 121 SER B N 1
ATOM 2430 C CA . SER B 1 133 ? 164.649 12.202 61.988 1.00 17.04 121 SER B CA 1
ATOM 2431 C C . SER B 1 133 ? 163.994 13.110 60.951 1.00 20.34 121 SER B C 1
ATOM 2432 O O . SER B 1 133 ? 163.341 12.639 60.010 1.00 21.86 121 SER B O 1
ATOM 2435 N N . ASP B 1 134 ? 164.164 14.410 61.140 1.00 22.99 122 ASP B N 1
ATOM 2436 C CA . ASP B 1 134 ? 163.649 15.410 60.221 1.00 17.58 122 ASP B CA 1
ATOM 2437 C C . ASP B 1 134 ? 164.128 15.171 58.785 1.00 15.96 122 ASP B C 1
ATOM 2438 O O . ASP B 1 134 ? 163.355 15.279 57.846 1.00 23.23 122 ASP B O 1
ATOM 2443 N N . ASP B 1 135 ? 165.414 14.866 58.617 1.00 19.61 123 ASP B N 1
ATOM 2444 C CA . ASP B 1 135 ? 165.939 14.629 57.276 1.00 15.20 123 ASP B CA 1
ATOM 2445 C C . ASP B 1 135 ? 165.387 13.337 56.674 1.00 19.96 123 ASP B C 1
ATOM 2446 O O . ASP B 1 135 ? 165.169 13.266 55.472 1.00 18.26 123 ASP B O 1
ATOM 2451 N N . GLU B 1 136 ? 165.174 12.320 57.504 1.00 19.52 124 GLU B N 1
ATOM 2452 C CA . GLU B 1 136 ? 164.687 11.028 57.014 1.00 15.76 124 GLU B CA 1
ATOM 2453 C C . GLU B 1 136 ? 163.270 11.168 56.504 1.00 14.26 124 GLU B C 1
ATOM 2454 O O . GLU B 1 136 ? 162.869 10.491 55.568 1.00 16.57 124 GLU B O 1
ATOM 2460 N N . LEU B 1 137 ? 162.539 12.085 57.113 1.00 15.95 125 LEU B N 1
ATOM 2461 C CA . LEU B 1 137 ? 161.148 12.304 56.768 1.00 12.78 125 LEU B CA 1
ATOM 2462 C C . LEU B 1 137 ? 161.006 13.251 55.582 1.00 15.97 125 LEU B C 1
ATOM 2463 O O . LEU B 1 137 ? 160.161 13.052 54.716 1.00 18.93 125 LEU B O 1
ATOM 2468 N N . PHE B 1 138 ? 161.853 14.269 55.520 1.00 12.96 126 PHE B N 1
ATOM 2469 C CA . PHE B 1 138 ? 161.634 15.360 54.587 1.00 17.08 126 PHE B CA 1
ATOM 2470 C C . PHE B 1 138 ? 162.611 15.491 53.437 1.00 21.07 126 PHE B C 1
ATOM 2471 O O . PHE B 1 138 ? 162.342 16.244 52.502 1.00 19.01 126 PHE B O 1
ATOM 2479 N N . GLN B 1 139 ? 163.744 14.792 53.504 1.00 18.32 127 GLN B N 1
ATOM 2480 C CA . GLN B 1 139 ? 164.758 14.914 52.464 1.00 20.95 127 GLN B CA 1
ATOM 2481 C C . GLN B 1 139 ? 164.913 13.615 51.687 1.00 16.82 127 GLN B C 1
ATOM 2482 O O . GLN B 1 139 ? 164.965 12.534 52.269 1.00 18.33 127 GLN B O 1
ATOM 2488 N N . ALA B 1 140 ? 165.008 13.730 50.369 1.00 16.73 128 ALA B N 1
ATOM 2489 C CA . ALA B 1 140 ? 165.212 12.569 49.514 1.00 18.39 128 ALA B CA 1
ATOM 2490 C C . ALA B 1 140 ? 166.554 11.878 49.765 1.00 18.73 128 ALA B C 1
ATOM 2491 O O . ALA B 1 140 ? 167.529 12.499 50.197 1.00 19.68 128 ALA B O 1
ATOM 2493 N N . GLY B 1 141 ? 166.594 10.580 49.495 1.00 20.88 129 GLY B N 1
ATOM 2494 C CA . GLY B 1 141 ? 167.838 9.843 49.575 1.00 17.89 129 GLY B CA 1
ATOM 2495 C C . GLY B 1 141 ? 168.128 9.235 50.934 1.00 21.00 129 GLY B C 1
ATOM 2496 O O . GLY B 1 141 ? 169.290 8.932 51.244 1.00 23.88 129 GLY B O 1
ATOM 2497 N N . ASN B 1 142 ? 167.087 9.045 51.742 1.00 15.10 130 ASN B N 1
ATOM 2498 C CA . ASN B 1 142 ? 167.249 8.477 53.075 1.00 15.69 130 ASN B CA 1
ATOM 2499 C C . ASN B 1 142 ? 166.693 7.064 53.197 1.00 18.71 130 ASN B C 1
ATOM 2500 O O . ASN B 1 142 ? 167.063 6.328 54.108 1.00 21.68 130 ASN B O 1
ATOM 2505 N N . ARG B 1 143 ? 165.794 6.688 52.294 1.00 16.53 131 ARG B N 1
ATOM 2506 C CA . ARG B 1 143 ? 165.296 5.315 52.262 1.00 15.86 131 ARG B CA 1
ATOM 2507 C C . ARG B 1 143 ? 165.417 4.750 50.852 1.00 16.99 131 ARG B C 1
ATOM 2508 O O . ARG B 1 143 ? 164.990 5.375 49.890 1.00 16.68 131 ARG B O 1
ATOM 2516 N N . LYS B 1 144 ? 166.003 3.565 50.731 1.00 13.87 132 LYS B N 1
ATOM 2517 C CA . LYS B 1 144 ? 166.045 2.883 49.444 1.00 16.25 132 LYS B CA 1
ATOM 2518 C C . LYS B 1 144 ? 164.641 2.621 48.889 1.00 18.82 132 LYS B C 1
ATOM 2519 O O . LYS B 1 144 ? 164.388 2.779 47.698 1.00 13.63 132 LYS B O 1
ATOM 2525 N N . TRP B 1 145 ? 163.721 2.214 49.748 1.00 16.43 133 TRP B N 1
ATOM 2526 C CA . TRP B 1 145 ? 162.380 1.904 49.247 1.00 15.48 133 TRP B CA 1
ATOM 2527 C C . TRP B 1 145 ? 161.698 3.147 48.683 1.00 13.52 133 TRP B C 1
ATOM 2528 O O . TRP B 1 145 ? 160.761 3.048 47.883 1.00 16.64 133 TRP B O 1
ATOM 2539 N N . ALA B 1 146 ? 162.163 4.319 49.097 1.00 13.29 134 ALA B N 1
ATOM 2540 C CA . ALA B 1 146 ? 161.512 5.555 48.670 1.00 17.85 134 ALA B CA 1
ATOM 2541 C C . ALA B 1 146 ? 162.025 6.017 47.310 1.00 18.15 134 ALA B C 1
ATOM 2542 O O . ALA B 1 146 ? 161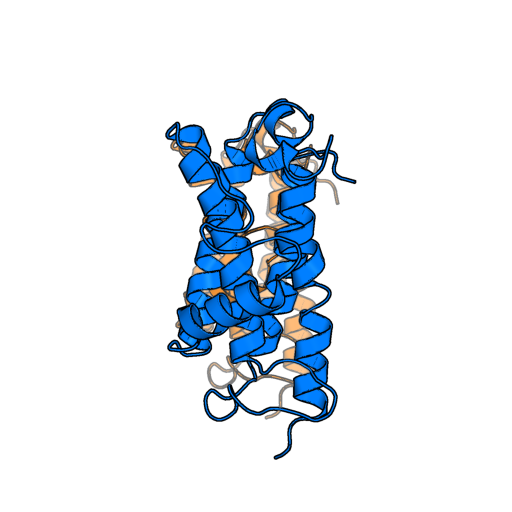.568 7.031 46.778 1.00 25.82 134 ALA B O 1
ATOM 2544 N N . THR B 1 147 ? 162.960 5.254 46.743 1.00 19.27 135 THR B N 1
ATOM 2545 C CA . THR B 1 147 ? 163.623 5.622 45.494 1.00 15.56 135 THR B CA 1
ATOM 2546 C C . THR B 1 147 ? 162.723 5.468 44.291 1.00 25.99 135 THR B C 1
ATOM 2547 O O . THR B 1 147 ? 162.795 6.251 43.340 1.00 39.67 135 THR B O 1
ATOM 2551 N N . THR B 1 148 ? 161.867 4.457 44.366 1.00 28.89 136 THR B N 1
ATOM 2552 C CA . THR B 1 148 ? 161.013 4.005 43.270 1.00 40.27 136 THR B CA 1
ATOM 2553 C C . THR B 1 148 ? 160.303 5.148 42.546 1.00 46.08 136 THR B C 1
ATOM 2554 O O . THR B 1 148 ? 160.082 5.094 41.335 1.00 52.21 136 THR B O 1
ATOM 2558 N N . LYS B 1 149 ? 159.922 6.163 43.312 1.00 50.30 137 LYS B N 1
ATOM 2559 C CA . LYS B 1 149 ? 159.503 7.440 42.764 1.00 42.40 137 LYS B CA 1
ATOM 2560 C C . LYS B 1 149 ? 160.649 8.380 42.999 1.00 41.09 137 LYS B C 1
ATOM 2561 O O . LYS B 1 149 ? 160.887 8.767 44.142 1.00 32.45 137 LYS B O 1
ATOM 2567 N N . ALA B 1 150 ? 161.357 8.733 41.931 1.00 47.58 138 ALA B N 1
ATOM 2568 C CA . ALA B 1 150 ? 162.605 9.490 42.012 1.00 43.93 138 ALA B CA 1
ATOM 2569 C C . ALA B 1 150 ? 162.461 10.792 42.790 1.00 38.65 138 ALA B C 1
ATOM 2570 O O . ALA B 1 150 ? 161.574 11.587 42.516 1.00 28.26 138 ALA B O 1
ATOM 2572 N N . MET B 1 151 ? 163.305 10.959 43.799 1.00 37.94 139 MET B N 1
ATOM 2573 C CA . MET B 1 151 ? 163.438 12.190 44.559 1.00 29.35 139 MET B CA 1
ATOM 2574 C C . MET B 1 151 ? 162.216 12.568 45.392 1.00 20.88 139 MET B C 1
ATOM 2575 O O . MET B 1 151 ? 162.100 13.712 45.814 1.00 26.91 139 MET B O 1
ATOM 2580 N N . TRP B 1 152 ? 161.318 11.605 45.613 1.00 18.92 140 TRP B N 1
ATOM 2581 C CA . TRP B 1 152 ? 160.277 11.714 46.626 1.00 18.71 140 TRP B CA 1
ATOM 2582 C C . TRP B 1 152 ? 160.827 11.371 48.000 1.00 20.18 140 TRP B C 1
ATOM 2583 O O . TRP B 1 152 ? 161.253 10.231 48.228 1.00 22.27 140 TRP B O 1
ATOM 2594 N N . PRO B 1 153 ? 160.792 12.334 48.926 1.00 17.63 141 PRO B N 1
ATOM 2595 C CA . PRO B 1 153 ? 161.092 12.048 50.329 1.00 20.15 141 PRO B CA 1
ATOM 2596 C C . PRO B 1 153 ? 160.018 11.158 50.935 1.00 17.32 141 PRO B C 1
ATOM 2597 O O . PRO B 1 153 ? 158.925 11.025 50.369 1.00 18.01 141 PRO B O 1
ATOM 2601 N N . VAL B 1 154 ? 160.327 10.564 52.082 1.00 16.30 142 VAL B N 1
ATOM 2602 C CA . VAL B 1 154 ? 159.409 9.664 52.773 1.00 15.44 142 VAL B CA 1
ATOM 2603 C C . VAL B 1 154 ? 158.041 10.303 53.014 1.00 17.92 142 VAL B C 1
ATOM 2604 O O . VAL B 1 154 ? 157.024 9.637 52.836 1.00 14.20 142 VAL B O 1
ATOM 2608 N N . TYR B 1 155 ? 157.993 11.588 53.366 1.00 17.57 143 TYR B N 1
ATOM 2609 C CA . TYR B 1 155 ? 156.690 12.188 53.696 1.00 15.66 143 TYR B CA 1
ATOM 2610 C C . TYR B 1 155 ? 155.732 12.170 52.522 1.00 17.17 143 TYR B C 1
ATOM 2611 O O . TYR B 1 155 ? 154.523 12.148 52.737 1.00 14.77 143 TYR B O 1
ATOM 2620 N N . LYS B 1 156 ? 156.248 12.205 51.290 1.00 11.99 144 LYS B N 1
ATOM 2621 C CA . LYS B 1 156 ? 155.360 12.205 50.126 1.00 13.81 144 LYS B CA 1
ATOM 2622 C C . LYS B 1 156 ? 154.708 10.845 49.982 1.00 11.52 144 LYS B C 1
ATOM 2623 O O . LYS B 1 156 ? 153.515 10.722 49.683 1.00 14.54 144 LYS B O 1
ATOM 2629 N N . TRP B 1 157 ? 155.519 9.818 50.185 1.00 14.46 145 TRP B N 1
ATOM 2630 C CA . TRP B 1 157 ? 155.033 8.449 50.151 1.00 15.55 145 TRP B CA 1
ATOM 2631 C C . TRP B 1 157 ? 153.982 8.196 51.222 1.00 15.20 145 TRP B C 1
ATOM 2632 O O . TRP B 1 157 ? 153.053 7.405 51.029 1.00 16.66 145 TRP B O 1
ATOM 2643 N N . ILE B 1 158 ? 154.160 8.842 52.367 1.00 13.24 146 ILE B N 1
ATOM 2644 C CA . ILE B 1 158 ? 153.231 8.701 53.472 1.00 15.94 146 ILE B CA 1
ATOM 2645 C C . ILE B 1 158 ? 151.945 9.396 53.066 1.00 14.12 146 ILE B C 1
ATOM 2646 O O . ILE B 1 158 ? 150.869 8.814 53.168 1.00 12.57 146 ILE B O 1
ATOM 2651 N N . HIS B 1 159 ? 152.071 10.615 52.546 1.00 14.73 147 HIS B N 1
ATOM 2652 C CA . HIS B 1 159 ? 150.909 11.381 52.107 1.00 13.58 147 HIS B CA 1
ATOM 2653 C C . HIS B 1 159 ? 150.071 10.607 51.093 1.00 14.28 147 HIS B C 1
ATOM 2654 O O . HIS B 1 159 ? 148.866 10.473 51.266 1.00 14.52 147 HIS B O 1
ATOM 2661 N N . ILE B 1 160 ? 150.717 10.089 50.050 1.00 12.11 148 ILE B N 1
ATOM 2662 C CA . ILE B 1 160 ? 150.003 9.490 48.922 1.00 12.84 148 ILE B CA 1
ATOM 2663 C C . ILE B 1 160 ? 149.311 8.176 49.319 1.00 13.62 148 ILE B C 1
ATOM 2664 O O . ILE B 1 160 ? 148.411 7.705 48.610 1.00 15.99 148 ILE B O 1
ATOM 2669 N N . ASN B 1 161 ? 149.677 7.629 50.476 1.00 10.92 149 ASN B N 1
ATOM 2670 C CA . ASN B 1 161 ? 149.085 6.382 50.972 1.00 11.96 149 ASN B CA 1
ATOM 2671 C C . ASN B 1 161 ? 148.217 6.545 52.210 1.00 10.27 149 ASN B C 1
ATOM 2672 O O . ASN B 1 161 ? 147.709 5.557 52.764 1.00 12.30 149 ASN B O 1
ATOM 2677 N N . THR B 1 162 ? 148.046 7.786 52.652 1.00 12.93 150 THR B N 1
ATOM 2678 C CA . THR B 1 162 ? 147.232 8.077 53.826 1.00 11.03 150 THR B CA 1
ATOM 2679 C C . THR B 1 162 ? 146.296 9.248 53.534 1.00 11.22 150 THR B C 1
ATOM 2680 O O . THR B 1 162 ? 145.134 9.035 53.181 1.00 14.31 150 THR B O 1
ATOM 2684 N N . VAL B 1 163 ? 146.796 10.473 53.664 1.00 10.32 151 VAL B N 1
ATOM 2685 C CA . VAL B 1 163 ? 145.990 11.666 53.416 1.00 9.57 151 VAL B CA 1
ATOM 2686 C C . VAL B 1 163 ? 145.248 11.617 52.088 1.00 10.23 151 VAL B C 1
ATOM 2687 O O . VAL B 1 163 ? 144.042 11.851 52.051 1.00 14.01 151 VAL B O 1
ATOM 2691 N N . ALA B 1 164 ? 145.944 11.313 50.991 1.00 12.43 152 ALA B N 1
ATOM 2692 C CA . ALA B 1 164 ? 145.286 11.329 49.685 1.00 10.43 152 ALA B CA 1
ATOM 2693 C C . ALA B 1 164 ? 144.159 10.261 49.565 1.00 9.33 152 ALA B C 1
ATOM 2694 O O . ALA B 1 164 ? 143.002 10.633 49.302 1.00 12.29 152 ALA B O 1
ATOM 2696 N N . PRO B 1 165 ? 144.455 8.966 49.772 1.00 11.40 153 PRO B N 1
ATOM 2697 C CA . PRO B 1 165 ? 143.377 7.972 49.615 1.00 10.84 153 PRO B CA 1
ATOM 2698 C C . PRO B 1 165 ? 142.297 8.091 50.688 1.00 9.26 153 PRO B C 1
ATOM 2699 O O . PRO B 1 165 ? 141.139 7.816 50.380 1.00 13.29 153 PRO B O 1
ATOM 2703 N N . PHE B 1 166 ? 142.623 8.525 51.903 1.00 11.16 154 PHE B N 1
ATOM 2704 C CA . PHE B 1 166 ? 141.559 8.724 52.905 1.00 15.96 154 PHE B CA 1
ATOM 2705 C C . PHE B 1 166 ? 140.566 9.813 52.462 1.00 9.32 154 PHE B C 1
ATOM 2706 O O . PHE B 1 166 ? 139.378 9.762 52.785 1.00 14.56 154 PHE B O 1
ATOM 2714 N N . THR B 1 167 ? 141.073 10.782 51.707 1.00 12.50 155 THR B N 1
ATOM 2715 C CA . THR B 1 167 ? 140.232 11.811 51.123 1.00 12.25 155 THR B CA 1
ATOM 2716 C C . THR B 1 167 ? 139.414 11.246 49.965 1.00 12.77 155 THR B C 1
ATOM 2717 O O . THR B 1 167 ? 138.190 11.358 49.957 1.00 17.65 155 THR B O 1
ATOM 2721 N N . ASN B 1 168 ? 140.098 10.678 48.977 1.00 13.06 156 ASN B N 1
ATOM 2722 C CA A ASN B 1 168 ? 139.425 10.163 47.788 0.53 10.14 156 ASN B CA 1
ATOM 2723 C CA B ASN B 1 168 ? 139.418 10.166 47.789 0.47 10.50 156 ASN B CA 1
ATOM 2724 C C . ASN B 1 168 ? 138.446 9.041 48.110 1.00 10.08 156 ASN B C 1
ATOM 2725 O O . ASN B 1 168 ? 137.307 9.031 47.611 1.00 11.04 156 ASN B O 1
ATOM 2734 N N . PHE B 1 169 ? 138.867 8.091 48.947 1.00 11.30 157 PHE B N 1
ATOM 2735 C CA . PHE B 1 169 ? 137.991 6.949 49.266 1.00 9.41 157 PHE B CA 1
ATOM 2736 C C . PHE B 1 169 ? 136.898 7.302 50.280 1.00 10.06 157 PHE B C 1
ATOM 2737 O O . PHE B 1 169 ? 135.901 6.577 50.416 1.00 10.87 157 PHE B O 1
ATOM 2745 N N . ARG B 1 170 ? 137.037 8.436 50.961 1.00 11.50 158 ARG B N 1
ATOM 2746 C CA . ARG B 1 170 ? 135.909 8.964 51.726 1.00 17.60 158 ARG B CA 1
ATOM 2747 C C . ARG B 1 170 ? 134.786 9.400 50.775 1.00 9.76 158 ARG B C 1
ATOM 2748 O O . ARG B 1 170 ? 133.608 9.133 51.025 1.00 11.33 158 ARG B O 1
ATOM 2756 N N . GLY B 1 171 ? 135.150 10.071 49.683 1.00 12.67 159 GLY B N 1
ATOM 2757 C CA . GLY B 1 171 ? 134.159 10.469 48.685 1.00 12.04 159 GLY B CA 1
ATOM 2758 C C . GLY B 1 171 ? 133.490 9.226 48.109 1.00 10.43 159 GLY B C 1
ATOM 2759 O O . GLY B 1 171 ? 132.283 9.208 47.846 1.00 13.52 159 GLY B O 1
ATOM 2760 N N . LYS B 1 172 ? 134.285 8.186 47.892 1.00 11.81 160 LYS B N 1
ATOM 2761 C CA . LYS B 1 172 ? 133.747 6.946 47.339 1.00 10.39 160 LYS B CA 1
ATOM 2762 C C . LYS B 1 172 ? 132.772 6.245 48.279 1.00 13.13 160 LYS B C 1
ATOM 2763 O O . LYS B 1 172 ? 131.697 5.804 47.858 1.00 14.31 160 LYS B O 1
ATOM 2769 N N . ILE B 1 173 ? 133.133 6.135 49.552 1.00 17.56 161 ILE B N 1
ATOM 2770 C CA . ILE B 1 173 ? 132.258 5.436 50.491 1.00 12.72 161 ILE B CA 1
ATOM 2771 C C . ILE B 1 173 ? 131.007 6.270 50.765 1.00 13.27 161 ILE B C 1
ATOM 2772 O O . ILE B 1 173 ? 129.934 5.719 50.952 1.00 14.22 161 ILE B O 1
ATOM 2777 N N . ARG B 1 174 ? 131.140 7.591 50.768 1.00 12.48 162 ARG B N 1
ATOM 2778 C CA . ARG B 1 174 ? 129.948 8.426 50.859 1.00 10.50 162 ARG B CA 1
ATOM 2779 C C . ARG B 1 174 ? 129.026 8.190 49.684 1.00 10.89 162 ARG B C 1
ATOM 2780 O O . ARG B 1 174 ? 127.807 8.171 49.848 1.00 16.58 162 ARG B O 1
ATOM 2788 N N . LYS B 1 175 ? 129.607 8.029 48.499 1.00 10.98 163 LYS B N 1
ATOM 2789 C CA . LYS B 1 175 ? 128.811 7.808 47.294 1.00 14.71 163 LYS B CA 1
ATOM 2790 C C . LYS B 1 175 ? 128.097 6.466 47.400 1.00 14.75 163 LYS B C 1
ATOM 2791 O O . LYS B 1 175 ? 126.914 6.353 47.062 1.00 15.58 163 LYS B O 1
ATOM 2797 N N . TRP B 1 176 ? 128.828 5.456 47.874 1.00 13.55 164 TRP B N 1
ATOM 2798 C CA . TRP B 1 176 ? 128.235 4.138 48.098 1.00 14.25 164 TRP B CA 1
ATOM 2799 C C . TRP B 1 176 ? 127.013 4.256 49.019 1.00 16.37 164 TRP B C 1
ATOM 2800 O O . TRP B 1 176 ? 125.954 3.663 48.759 1.00 19.67 164 TRP B O 1
ATOM 2811 N N . LYS B 1 177 ? 127.147 5.042 50.081 1.00 15.58 165 LYS B N 1
ATOM 2812 C CA . LYS B 1 177 ? 126.078 5.191 51.053 1.00 15.11 165 LYS B CA 1
ATOM 2813 C C . LYS B 1 177 ? 124.869 5.944 50.466 1.00 15.69 165 LYS B C 1
ATOM 2814 O O . LYS B 1 177 ? 123.738 5.650 50.823 1.00 18.65 165 LYS B O 1
ATOM 2820 N N . ARG B 1 178 ? 125.119 6.866 49.540 1.00 16.97 166 ARG B N 1
ATOM 2821 C CA . ARG B 1 178 ? 124.035 7.571 48.852 1.00 20.04 166 ARG B CA 1
ATOM 2822 C C . ARG B 1 178 ? 123.209 6.621 47.997 1.00 21.21 166 ARG B C 1
ATOM 2823 O O . ARG B 1 178 ? 121.988 6.748 47.920 1.00 18.40 166 ARG B O 1
ATOM 2831 N N . LEU B 1 179 ? 123.872 5.659 47.361 1.00 19.96 167 LEU B N 1
ATOM 2832 C CA . LEU B 1 179 ? 123.199 4.874 46.333 1.00 20.01 167 LEU B CA 1
ATOM 2833 C C . LEU B 1 179 ? 122.778 3.472 46.757 1.00 24.58 167 LEU B C 1
ATOM 2834 O O . LEU B 1 179 ? 121.983 2.844 46.056 1.00 32.86 167 LEU B O 1
ATOM 2839 N N . VAL B 1 180 ? 123.278 2.973 47.884 1.00 17.25 168 VAL B N 1
ATOM 2840 C CA . VAL B 1 180 ? 122.931 1.602 48.292 1.00 19.04 168 VAL B CA 1
ATOM 2841 C C . VAL B 1 180 ? 121.432 1.446 48.603 1.00 25.50 168 VAL B C 1
ATOM 2842 O O . VAL B 1 180 ? 120.831 2.287 49.262 1.00 20.07 168 VAL B O 1
ATOM 2846 N N . PRO B 1 181 ? 120.815 0.373 48.084 1.00 24.99 169 PRO B N 1
ATOM 2847 C CA . PRO B 1 181 ? 119.405 0.061 48.378 1.00 26.48 169 PRO B CA 1
ATOM 2848 C C . PRO B 1 181 ? 119.155 -0.286 49.849 1.00 31.17 169 PRO B C 1
ATOM 2849 O O . PRO B 1 181 ? 120.106 -0.502 50.597 1.00 27.56 169 PRO B O 1
ATOM 2853 N N . GLU B 1 182 ? 117.887 -0.328 50.253 1.00 40.79 170 GLU B N 1
ATOM 2854 C CA . GLU B 1 182 ? 117.510 -0.752 51.603 1.00 42.16 170 GLU B CA 1
ATOM 2855 C C . GLU B 1 182 ? 118.056 -2.141 51.938 1.00 44.59 170 GLU B C 1
ATOM 2856 O O . GLU B 1 182 ? 118.439 -2.413 53.078 1.00 44.47 170 GLU B O 1
#

GO terms:
  GO:0005634 nucleus (C, HDA)
  GO:0005737 cytoplasm (C, HDA)
  GO:1990414 replication-born double-strand break repair via sister chromatid exchange (P, IMP)
  GO:0006312 mitotic recombination (P, IMP)

Solvent-accessible surface area: 18214 Å² total; per-residue (Å²): 190,31,120,43,57,144,68,0,63,76,45,0,9,102,45,3,43,86,0,8,62,14,2,118,111,16,58,74,99,45,48,82,78,125,6,142,109,7,115,33,5,0,4,55,1,0,0,27,1,0,1,18,0,50,17,0,34,75,4,12,55,51,28,117,66,68,150,126,22,97,28,0,11,72,78,81,125,80,134,72,48,49,24,2,38,106,27,8,53,149,129,18,29,136,65,30,5,119,86,0,24,53,78,0,90,116,7,1,64,77,0,22,120,19,0,52,112,6,54,85,84,46,0,25,98,49,81,56,31,171,2,5,87,56,92,73,158,67,17,2,34,72,3,0,57,77,10,0,9,18,11,0,59,86,11,74,42,76,1,94,94,4,63,180,73,33,97,219,146,129,12,116,40,59,139,53,0,62,94,36,0,82,115,48,2,65,91,0,9,64,15,2,126,111,18,50,74,96,36,50,87,77,125,5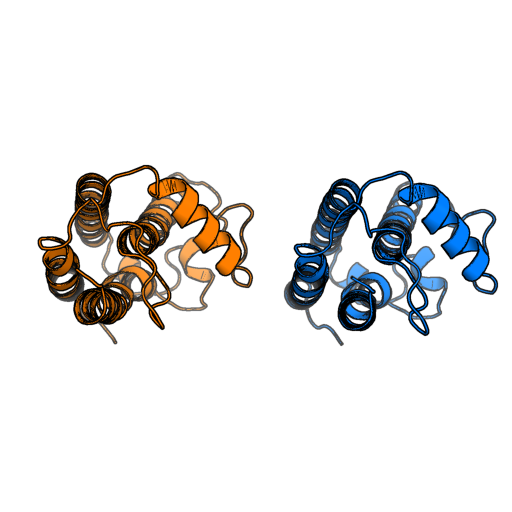,142,93,5,107,35,7,0,5,56,2,0,0,27,2,0,1,14,0,48,18,0,33,74,3,12,56,53,30,120,67,68,148,129,23,98,23,0,9,72,70,79,84,90,78,46,46,42,23,2,41,123,30,7,55,174,128,17,29,133,64,31,5,159,84,0,45,51,78,0,90,118,6,1,67,77,0,37,125,21,0,51,111,6,58,87,83,48,0,25,95,52,82,56,29,170,3,6,93,65,109,73,158,63,16,2,27,57,8,0,31,79,10,0,8,20,12,1,59,90,13,69,42,68,1,94,85,4,62,184,88,33,100,217

InterPro domains:
  IPR012550 Protein of unknown function DUF1706 [PF08020] (1-166)
  IPR012550 Protein of unknown function DUF1706 [PIRSF031551] (1-168)
  IPR012550 Protein of unknown function DUF1706 [PTHR40658] (1-175)
  IPR034660 DinB/YfiT-like putative metalloenzymes [G3DSA:1.20.120.450] (1-179)